Protein 7WIN (pdb70)

B-factor: mean 33.54, std 12.55, range [16.18, 85.95]

Nearest PDB structures (foldseek):
  7win-assembly1_A  TM=1.010E+00  e=6.112E-22  Homo sapiens
  7mwl-assembly1_A  TM=9.273E-01  e=6.102E-14  Homo sapiens
  8hfp-assembly2_D  TM=9.317E-01  e=2.084E-04  Homo sapiens
  4lg7-assembly1_A  TM=8.924E-01  e=1.074E-03  Homo sapiens
  1qk9-assembly1_A  TM=8.117E-01  e=2.767E-03  Homo sapiens

InterPro domains:
  IPR001487 Bromodomain [PF00439] (2069-2148)
  IPR001487 Bromodomain [PR00503] (2080-2093)
  IPR001487 Bromodomain [PR00503] (2094-2110)
  IPR001487 Bromodomain [PR00503] (2110-2128)
  IPR001487 Bromodomain [PR00503] (2128-2147)
  IPR001487 Bromodomain [PS50014] (2077-2147)
  IPR001487 Bromodomain [SM00297] (2058-2166)
  IPR001739 Methyl-CpG DNA binding [PF01429] (740-812)
  IPR001739 Methyl-CpG DNA binding [PS50982] (739-810)
  IPR001739 Methyl-CpG DNA binding [SM00391] (742-817)
  IPR001965 Zinc finger, PHD-type [SM00249] (1933-1979)
  IPR011011 Zinc finger, FYVE/PHD-type [SSF57903] (1919-1990)
  IPR013083 Zinc finger, RING/FYVE/PHD-type [G3DSA:3.30.40.10] (1887-1993)
  IPR016177 DNA-binding domain superfamily [SSF54171] (727-854)
  IPR018359 Bromodomain, conserved site [PS00633] (2082-2139)
  IPR018501 DDT domain [PF02791] (1089-1149)
  IPR018501 DDT domain [PS50827] (1087-1152)
  IPR018501 DDT domain [SM00571] (1087-1152)
  IPR019787 Zinc finger, PHD-finger [PF00628] (1934-1978)
  IPR019787 Zinc finger, PHD-finger [PS50016] (1931-1981)

Radius of gyration: 18.11 Å; Cα contacts (8 Å, |Δi|>4): 345; chains: 2; bounding box: 45×48×37 Å

Sequence (204 aa):
RELRIPLEYGWQRETRIRNFGGRLQGEVAYYAPCGKKLRQYPEVIKYLSRNGIMDISRDNFSFSAKIRVGDFYEARDGPQGMQWCLLKEEDVIPRIRAMEGERELRIPLEYGWQRETRIRNFGGRLQGEVAYYAPCGKKLRQYPEVIKYLSRNGIMDISRDNFSFSAKIRVGDFYEARDGPQGMQWCLLKEEDVIPRIRAMEGR

Organism: Homo sapiens (NCBI:txid9606)

GO terms:
  GO:0005515 protein binding (F, IPI)
  GO:0006338 chromatin remodeling (P, TAS)
  GO:0005634 nucleus (C, IDA)

Secondary structure (DSSP, 8-state):
-TTTHHHHTT-EEEEEEEEETTEEEEEEEEE-TT--EE-SHHHHHHHHHHTT--S--GGG----TT---SEEEEEE--TTSSEEEEPPHHHHHHHHHHHH-/-HHHHHHHHTT-EEEEEEEEETTEEEEEEEEE-TTS-EE-SHHHHHHHHHHTT--SS-GGG----TT---SEEEEEE--TT--EEEEPPHHHHHHHHHHHS--

Solvent-accessible surface area: 11925 Å² total; per-residue (Å²): 231,93,31,112,59,0,32,110,115,5,4,70,6,24,0,61,0,87,76,124,77,63,176,19,98,28,88,8,3,0,44,3,41,84,47,94,56,1,152,90,64,77,41,1,73,118,9,4,83,150,72,67,47,130,116,2,47,109,114,13,3,14,34,44,16,120,52,129,12,31,76,3,26,10,26,60,107,28,122,54,25,114,7,47,2,28,9,60,147,120,5,12,75,68,50,13,168,48,38,104,110,93,186,84,24,77,57,0,46,116,102,11,2,49,1,15,0,48,0,79,85,136,84,68,116,23,55,29,110,6,5,0,53,4,33,50,46,100,65,2,146,92,84,69,50,0,63,132,12,11,83,150,76,65,46,175,114,5,45,143,89,16,3,18,45,42,12,91,50,126,2,28,56,4,11,25,45,57,89,26,133,45,28,104,8,48,0,48,7,68,13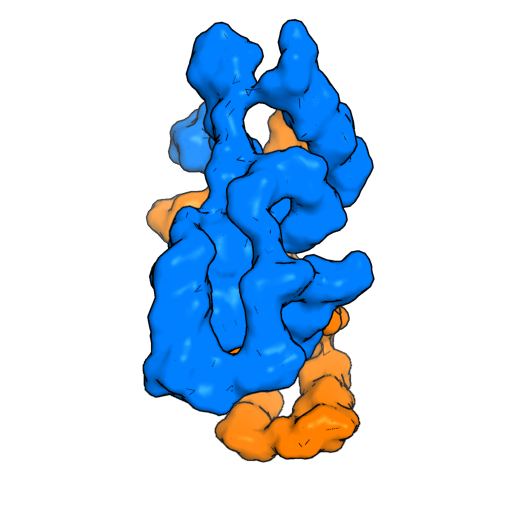4,121,26,8,77,70,32,10,178,57,4,88,72,141

Structure (mmCIF, N/CA/C/O backbone):
data_7WIN
#
_entry.id   7WIN
#
_cell.length_a   41.344
_cell.length_b   53.860
_cell.length_c   44.510
_cell.angle_alpha   90.000
_cell.angle_beta   96.780
_cell.angle_gamma   90.000
#
_symmetry.space_group_name_H-M   'P 1 21 1'
#
loop_
_entity.id
_entity.type
_entity.pdbx_description
1 polymer 'Bromodomain adjacent to zinc finger domain protein 2B'
2 water water
#
loop_
_atom_site.group_PDB
_atom_site.id
_atom_site.type_symbol
_atom_site.label_atom_id
_atom_site.label_alt_id
_atom_site.label_comp_id
_atom_site.label_asym_id
_atom_site.label_entity_id
_atom_site.label_seq_id
_atom_site.pdbx_PDB_ins_code
_atom_site.Cartn_x
_atom_site.Cartn_y
_atom_site.Cartn_z
_atom_site.occupancy
_atom_site.B_iso_or_equiv
_atom_site.auth_seq_id
_atom_site.auth_comp_id
_atom_site.auth_asym_id
_atom_site.auth_atom_id
_atom_site.pdbx_PDB_model_num
ATOM 1 N N . ARG A 1 9 ? 4.254 8.020 10.914 1.00 40.02 743 ARG A N 1
ATOM 2 C CA . ARG A 1 9 ? 2.953 7.345 11.311 1.00 43.02 743 ARG A CA 1
ATOM 3 C C . ARG A 1 9 ? 2.338 6.668 10.081 1.00 38.80 743 ARG A C 1
ATOM 4 O O . ARG A 1 9 ? 2.059 5.457 10.137 1.00 36.53 743 ARG A O 1
ATOM 12 N N . GLU A 1 10 ? 2.167 7.423 8.997 1.00 35.78 744 GLU A N 1
ATOM 13 C CA . GLU A 1 10 ? 1.663 6.909 7.695 1.00 37.04 744 GLU A CA 1
ATOM 14 C C . GLU A 1 10 ? 2.577 5.781 7.189 1.00 31.50 744 GLU A C 1
ATOM 15 O O . GLU A 1 10 ? 2.051 4.822 6.603 1.00 32.12 744 GLU A O 1
ATOM 21 N N . LEU A 1 11 ? 3.895 5.895 7.388 1.00 28.34 745 LEU A N 1
ATOM 22 C CA . LEU A 1 11 ? 4.879 4.921 6.850 1.00 26.13 745 LEU A CA 1
ATOM 23 C C . LEU A 1 11 ? 4.933 3.681 7.733 1.00 27.02 745 LEU A C 1
ATOM 24 O O . LEU A 1 11 ? 5.499 2.665 7.278 1.00 27.71 745 LEU A O 1
ATOM 29 N N . ARG A 1 12 ? 4.377 3.746 8.943 1.00 26.78 746 ARG A N 1
ATOM 30 C CA . ARG A 1 12 ? 4.339 2.576 9.867 1.00 28.75 746 ARG A CA 1
ATOM 31 C C . ARG A 1 12 ? 3.138 1.684 9.571 1.00 28.69 746 ARG A C 1
ATOM 32 O O . ARG A 1 12 ? 3.226 0.499 9.877 1.00 26.54 746 ARG A O 1
ATOM 40 N N . ILE A 1 13 ? 2.097 2.205 8.913 1.00 30.45 747 ILE A N 1
ATOM 41 C CA . ILE A 1 13 ? 0.809 1.475 8.744 1.00 31.24 747 ILE A CA 1
ATOM 42 C C . ILE A 1 13 ? 1.055 0.150 8.015 1.00 29.58 747 ILE A C 1
ATOM 43 O O . ILE A 1 13 ? 0.607 -0.905 8.489 1.00 30.52 747 ILE A O 1
ATOM 48 N N . PRO A 1 14 ? 1.774 0.118 6.867 1.00 27.07 748 PRO A N 1
ATOM 49 C CA . PRO A 1 14 ? 2.043 -1.147 6.181 1.00 26.38 748 PRO A CA 1
ATOM 50 C C . PRO A 1 14 ? 2.685 -2.187 7.102 1.00 26.32 748 PRO A C 1
ATOM 51 O O . PRO A 1 14 ? 2.343 -3.354 6.995 1.00 25.85 748 PRO A O 1
ATOM 55 N N . LEU A 1 15 ? 3.604 -1.751 7.971 1.00 26.76 749 LEU A N 1
ATOM 56 C CA . LEU A 1 15 ? 4.344 -2.661 8.882 1.00 29.85 749 LEU A CA 1
ATOM 57 C C . LEU A 1 15 ? 3.354 -3.396 9.800 1.00 33.79 749 LEU A C 1
ATOM 58 O O . LEU A 1 15 ? 3.600 -4.552 10.155 1.00 35.53 749 LEU A O 1
ATOM 63 N N . GLU A 1 16 ? 2.264 -2.745 10.169 1.00 35.63 750 GLU A N 1
ATOM 64 C CA . GLU A 1 16 ? 1.224 -3.354 11.027 1.00 40.11 750 GLU A CA 1
ATOM 65 C C . GLU A 1 16 ? 0.479 -4.438 10.244 1.00 40.54 750 GLU A C 1
ATOM 66 O O . GLU A 1 16 ? -0.024 -5.359 10.907 1.00 39.28 750 GLU A O 1
ATOM 72 N N . TYR A 1 17 ? 0.447 -4.370 8.905 1.00 37.44 751 TYR A N 1
ATOM 73 C CA . TYR A 1 17 ? -0.241 -5.371 8.051 1.00 39.73 751 TYR A CA 1
ATOM 74 C C . TYR A 1 17 ? 0.752 -6.445 7.599 1.00 36.54 751 TYR A C 1
ATOM 75 O O . TYR A 1 17 ? 0.382 -7.280 6.756 1.00 41.04 751 TYR A O 1
ATOM 84 N N . GLY A 1 18 ? 1.967 -6.446 8.149 1.00 34.04 752 GLY A N 1
ATOM 85 C CA . GLY A 1 18 ? 2.972 -7.496 7.904 1.00 34.26 752 GLY A CA 1
ATOM 86 C C . GLY A 1 18 ? 3.867 -7.202 6.709 1.00 32.72 752 GLY A C 1
ATOM 87 O O . GLY A 1 18 ? 4.478 -8.150 6.186 1.00 30.69 752 GLY A O 1
ATOM 88 N N . TRP A 1 19 ? 3.938 -5.944 6.259 1.00 29.57 753 TRP A N 1
ATOM 89 C CA . TRP A 1 19 ? 5.015 -5.496 5.343 1.00 26.84 753 TRP A CA 1
ATOM 90 C C . TRP A 1 19 ? 6.274 -5.305 6.186 1.00 26.75 753 TRP A C 1
ATOM 91 O O . TRP A 1 19 ? 6.129 -4.945 7.349 1.00 28.86 753 TRP A O 1
ATOM 102 N N . GLN A 1 20 ? 7.463 -5.494 5.618 1.00 28.58 754 GLN A N 1
ATOM 103 C CA . GLN A 1 20 ? 8.750 -5.163 6.283 1.00 27.92 754 GLN A CA 1
ATOM 104 C C . GLN A 1 20 ? 9.414 -4.050 5.469 1.00 25.09 754 GLN A C 1
ATOM 105 O O . GLN A 1 20 ? 9.274 -4.095 4.238 1.00 21.91 754 GLN A O 1
ATOM 111 N N . ARG A 1 21 ? 10.054 -3.083 6.128 1.00 22.01 755 ARG A N 1
ATOM 112 C CA . ARG A 1 21 ? 10.849 -2.028 5.429 1.00 20.65 755 ARG A CA 1
ATOM 113 C C . ARG A 1 21 ? 12.291 -2.205 5.884 1.00 20.83 755 ARG A C 1
ATOM 114 O O . ARG A 1 21 ? 12.497 -2.276 7.098 1.00 20.58 755 ARG A O 1
ATOM 122 N N . GLU A 1 22 ? 13.223 -2.309 4.940 1.00 18.84 756 GLU A N 1
ATOM 123 C CA . GLU A 1 22 ? 14.658 -2.561 5.195 1.00 21.29 756 GLU A CA 1
ATOM 124 C C . GLU A 1 22 ? 15.481 -1.537 4.416 1.00 19.95 756 GLU A C 1
ATOM 125 O O . GLU A 1 22 ? 15.164 -1.298 3.257 1.00 20.19 756 GLU A O 1
ATOM 131 N N . THR A 1 23 ? 16.449 -0.915 5.069 1.00 18.87 757 THR A N 1
ATOM 132 C CA . THR A 1 23 ? 17.424 0.013 4.462 1.00 17.91 757 THR A CA 1
ATOM 133 C C . THR A 1 23 ? 18.806 -0.624 4.590 1.00 20.58 757 THR A C 1
ATOM 134 O O . THR A 1 23 ? 19.198 -1.009 5.719 1.00 20.90 757 THR A O 1
ATOM 138 N N . ARG A 1 24 ? 19.471 -0.796 3.462 1.00 20.74 758 ARG A N 1
ATOM 139 C CA . ARG A 1 24 ? 20.836 -1.348 3.402 1.00 22.56 758 ARG A CA 1
ATOM 140 C C . ARG A 1 24 ? 21.777 -0.185 3.132 1.00 23.77 758 ARG A C 1
ATOM 141 O O . ARG A 1 24 ? 21.537 0.563 2.169 1.00 23.51 758 ARG A O 1
ATOM 149 N N . ILE A 1 25 ? 22.805 -0.040 3.959 1.00 24.22 759 ILE A N 1
ATOM 150 C CA . ILE A 1 25 ? 23.834 1.015 3.804 1.00 24.28 759 ILE A CA 1
ATOM 151 C C . ILE A 1 25 ? 25.136 0.328 3.398 1.00 25.49 759 ILE A C 1
ATOM 152 O O . ILE A 1 25 ? 25.543 -0.634 4.066 1.00 23.78 759 ILE A O 1
ATOM 157 N N . ARG A 1 26 ? 25.721 0.790 2.297 1.00 24.43 760 ARG A N 1
ATOM 158 C CA . ARG A 1 26 ? 27.014 0.337 1.753 1.00 26.35 760 ARG A CA 1
ATOM 159 C C . ARG A 1 26 ? 27.961 1.531 1.808 1.00 28.49 760 ARG A C 1
ATOM 160 O O . ARG A 1 26 ? 27.516 2.673 1.472 1.00 26.51 760 ARG A O 1
ATOM 168 N N . ASN A 1 27 ? 29.186 1.294 2.274 1.00 29.36 761 ASN A N 1
ATOM 169 C CA . ASN A 1 27 ? 30.255 2.316 2.348 1.00 32.53 761 ASN A CA 1
ATOM 170 C C . ASN A 1 27 ? 31.145 2.083 1.140 1.00 32.96 761 ASN A C 1
ATOM 171 O O . ASN A 1 27 ? 31.860 1.064 1.162 1.00 32.49 761 ASN A O 1
ATOM 176 N N . PHE A 1 28 ? 31.050 2.931 0.110 1.00 30.33 762 PHE A N 1
ATOM 177 C CA . PHE A 1 28 ? 31.960 2.885 -1.068 1.00 30.82 762 PHE A CA 1
ATOM 178 C C . PHE A 1 28 ? 33.024 3.978 -0.874 1.00 30.30 762 PHE A C 1
ATOM 179 O O . PHE A 1 28 ? 32.724 5.169 -1.115 1.00 27.30 762 PHE A O 1
ATOM 187 N N . GLY A 1 29 ? 34.223 3.589 -0.414 1.00 33.85 763 GLY A N 1
ATOM 188 C CA . GLY A 1 29 ? 35.382 4.473 -0.160 1.00 34.87 763 GLY A CA 1
ATOM 189 C C . GLY A 1 29 ? 35.018 5.692 0.671 1.00 36.88 763 GLY A C 1
ATOM 190 O O . GLY A 1 29 ? 35.397 6.814 0.266 1.00 38.12 763 GLY A O 1
ATOM 191 N N . GLY A 1 30 ? 34.247 5.507 1.749 1.00 34.45 764 GLY A N 1
ATOM 192 C CA . GLY A 1 30 ? 33.815 6.600 2.645 1.00 35.95 764 GLY A CA 1
ATOM 193 C C . GLY A 1 30 ? 32.539 7.303 2.189 1.00 34.07 764 GLY A C 1
ATOM 194 O O . GLY A 1 30 ? 32.023 8.143 2.947 1.00 36.07 764 GLY A O 1
ATOM 195 N N . ARG A 1 31 ? 32.017 6.989 1.008 1.00 34.42 765 ARG A N 1
ATOM 196 C CA . ARG A 1 31 ? 30.730 7.540 0.511 1.00 34.03 765 ARG A CA 1
ATOM 197 C C . ARG A 1 31 ? 29.631 6.504 0.786 1.00 34.95 765 ARG A C 1
ATOM 198 O O . ARG A 1 31 ? 29.642 5.428 0.149 1.00 32.51 765 ARG A O 1
ATOM 206 N N . LEU A 1 32 ? 28.754 6.788 1.745 1.00 34.42 766 LEU A N 1
ATOM 207 C CA . LEU A 1 32 ? 27.632 5.884 2.133 1.00 34.61 766 LEU A CA 1
ATOM 208 C C . LEU A 1 32 ? 26.539 5.951 1.065 1.00 34.82 766 LEU A C 1
ATOM 209 O O . LEU A 1 32 ? 26.271 7.050 0.574 1.00 39.29 766 LEU A O 1
ATOM 214 N N . GLN A 1 33 ? 25.999 4.801 0.668 1.00 31.22 767 GLN A N 1
ATOM 215 C CA . GLN A 1 33 ? 24.857 4.663 -0.267 1.00 32.30 767 GLN A CA 1
ATOM 216 C C . GLN A 1 33 ? 23.783 3.832 0.448 1.00 30.55 767 GLN A C 1
ATOM 217 O O . GLN A 1 33 ? 24.097 2.693 0.913 1.00 25.79 767 GLN A O 1
ATOM 223 N N . GLY A 1 34 ? 22.584 4.389 0.573 1.00 28.51 768 GLY A N 1
ATOM 224 C CA . GLY A 1 34 ? 21.443 3.726 1.236 1.00 28.46 768 GLY A CA 1
ATOM 225 C C . GLY A 1 34 ? 20.484 3.224 0.190 1.00 30.10 768 GLY A C 1
ATOM 226 O O . GLY A 1 34 ? 20.269 3.941 -0.821 1.00 28.57 768 GLY A O 1
ATOM 227 N N . GLU A 1 35 ? 19.929 2.042 0.396 1.00 26.91 769 GLU A N 1
ATOM 228 C CA . GLU A 1 35 ? 18.950 1.457 -0.538 1.00 29.06 769 GLU A CA 1
ATOM 229 C C . GLU A 1 35 ? 17.820 0.830 0.275 1.00 25.94 769 GLU A C 1
ATOM 230 O O . GLU A 1 35 ? 18.127 0.025 1.171 1.00 23.30 769 GLU A O 1
ATOM 236 N N . VAL A 1 36 ? 16.571 1.129 -0.086 1.00 23.08 770 VAL A N 1
ATOM 237 C CA . VAL A 1 36 ? 15.367 0.657 0.662 1.00 22.29 770 VAL A CA 1
ATOM 238 C C . VAL A 1 36 ? 14.700 -0.443 -0.145 1.00 22.85 770 VAL A C 1
ATOM 239 O O . VAL A 1 36 ? 14.536 -0.260 -1.378 1.00 20.62 770 VAL A O 1
ATOM 243 N N . ALA A 1 37 ? 14.294 -1.511 0.534 1.00 22.39 771 ALA A N 1
ATOM 244 C CA . ALA A 1 37 ? 13.374 -2.528 -0.008 1.00 22.91 771 ALA A CA 1
ATOM 245 C C . ALA A 1 37 ? 12.223 -2.750 0.978 1.00 23.44 771 ALA A C 1
ATOM 246 O O . ALA A 1 37 ? 12.375 -2.534 2.230 1.00 24.73 771 ALA A O 1
ATOM 248 N N . TYR A 1 38 ? 11.064 -3.030 0.406 1.00 20.49 772 TYR A N 1
ATOM 249 C CA . TYR A 1 38 ? 9.873 -3.505 1.131 1.00 22.27 772 TYR A CA 1
ATOM 250 C C . TYR A 1 38 ? 9.740 -4.995 0.846 1.00 22.33 772 TYR A C 1
ATOM 251 O O . TYR A 1 38 ? 10.187 -5.441 -0.210 1.00 24.39 772 TYR A O 1
ATOM 260 N N . TYR A 1 39 ? 9.295 -5.750 1.835 1.00 26.38 773 TYR A N 1
ATOM 261 C CA . TYR A 1 39 ? 8.858 -7.157 1.666 1.00 25.89 773 TYR A CA 1
ATOM 262 C C . TYR A 1 39 ? 7.362 -7.159 1.930 1.00 26.86 773 TYR A C 1
ATOM 263 O O . TYR A 1 39 ? 6.957 -6.663 2.995 1.00 26.97 773 TYR A O 1
ATOM 272 N N . ALA A 1 40 ? 6.568 -7.522 0.923 1.00 27.38 774 ALA A N 1
ATOM 273 C CA . ALA A 1 40 ? 5.099 -7.535 1.041 1.00 26.95 774 ALA A CA 1
ATOM 274 C C . ALA A 1 40 ? 4.725 -8.658 2.011 1.00 30.02 774 ALA A C 1
ATOM 275 O O . ALA A 1 40 ? 5.572 -9.456 2.383 1.00 26.33 774 ALA A O 1
ATOM 277 N N . PRO A 1 41 ? 3.498 -8.688 2.570 1.00 33.49 775 PRO A N 1
ATOM 278 C CA . PRO A 1 41 ? 3.132 -9.745 3.517 1.00 34.85 775 PRO A CA 1
ATOM 279 C C . PRO A 1 41 ? 3.397 -11.167 2.976 1.00 36.68 775 PRO A C 1
ATOM 280 O O . PRO A 1 41 ? 3.738 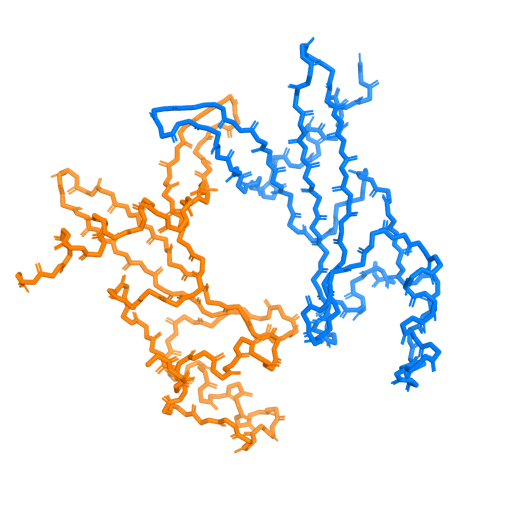-12.001 3.757 1.00 39.94 775 PRO A O 1
ATOM 284 N N . CYS A 1 42 ? 3.325 -11.383 1.654 1.00 38.64 776 CYS A N 1
ATOM 285 C CA . CYS A 1 42 ? 3.686 -12.662 0.961 1.00 39.46 776 CYS A CA 1
ATOM 286 C C . CYS A 1 42 ? 5.204 -12.865 0.827 1.00 40.06 776 CYS A C 1
ATOM 287 O O . CYS A 1 42 ? 5.593 -13.893 0.229 1.00 39.02 776 CYS A O 1
ATOM 290 N N . GLY A 1 43 ? 6.041 -11.939 1.323 1.00 36.12 777 GLY A N 1
ATOM 291 C CA . GLY A 1 43 ? 7.514 -12.039 1.246 1.00 35.34 777 GLY A CA 1
ATOM 292 C C . GLY A 1 43 ? 8.097 -11.426 -0.023 1.00 31.75 777 GLY A C 1
ATOM 293 O O . GLY A 1 43 ? 9.342 -11.237 -0.086 1.00 34.74 777 GLY A O 1
ATOM 294 N N . LYS A 1 44 ? 7.275 -11.135 -1.029 1.00 30.59 778 LYS A N 1
ATOM 295 C CA . LYS A 1 44 ? 7.788 -10.580 -2.305 1.00 32.05 778 LYS A CA 1
ATOM 296 C C . LYS A 1 44 ? 8.583 -9.308 -1.976 1.00 29.30 778 LYS A C 1
ATOM 297 O O . LYS A 1 44 ? 8.068 -8.465 -1.206 1.00 29.10 778 LYS A O 1
ATOM 303 N N . LYS A 1 45 ? 9.787 -9.186 -2.530 1.00 30.49 779 LYS A N 1
ATOM 304 C CA . LYS A 1 45 ? 10.667 -8.008 -2.366 1.00 31.27 779 LYS A CA 1
ATOM 305 C C . LYS A 1 45 ? 10.305 -6.984 -3.436 1.00 28.68 779 LYS A C 1
ATOM 306 O O . LYS A 1 45 ? 10.279 -7.352 -4.637 1.00 25.28 779 LYS A O 1
ATOM 312 N N . LEU A 1 46 ? 10.054 -5.759 -3.011 1.00 25.45 780 LEU A N 1
ATOM 313 C CA . LEU A 1 46 ? 9.678 -4.640 -3.907 1.00 25.87 780 LEU A CA 1
ATOM 314 C C . LEU A 1 46 ? 10.690 -3.510 -3.707 1.00 26.71 780 LEU A C 1
ATOM 315 O O . LEU A 1 46 ? 11.061 -3.209 -2.555 1.00 24.77 780 LEU A O 1
ATOM 320 N N . ARG A 1 47 ? 11.153 -2.917 -4.805 1.00 25.22 781 ARG A N 1
ATOM 321 C CA . ARG A 1 47 ? 12.314 -1.994 -4.773 1.00 26.75 781 ARG A CA 1
ATOM 322 C C . ARG A 1 47 ? 11.967 -0.649 -5.407 1.00 25.63 781 ARG A C 1
ATOM 323 O O . ARG A 1 47 ? 12.794 0.234 -5.321 1.00 22.56 781 ARG A O 1
ATOM 331 N N . GLN A 1 48 ? 10.773 -0.481 -5.973 1.00 25.40 782 GLN A N 1
ATOM 332 C CA . GLN A 1 48 ? 10.414 0.779 -6.657 1.00 25.07 782 GLN A CA 1
ATOM 333 C C . GLN A 1 48 ? 8.917 1.031 -6.487 1.00 24.01 782 GLN A C 1
ATOM 334 O O . GLN A 1 48 ? 8.173 0.053 -6.321 1.00 22.54 782 GLN A O 1
ATOM 340 N N . TYR A 1 49 ? 8.513 2.308 -6.486 1.00 24.25 783 TYR A N 1
ATOM 341 C CA . TYR A 1 49 ? 7.093 2.735 -6.325 1.00 26.58 783 TYR A CA 1
ATOM 342 C C . TYR A 1 49 ? 6.210 2.033 -7.364 1.00 25.62 783 TYR A C 1
ATOM 343 O O . TYR A 1 49 ? 5.152 1.524 -7.011 1.00 25.18 783 TYR A O 1
ATOM 352 N N . PRO A 1 50 ? 6.560 1.966 -8.673 1.00 26.95 784 PRO A N 1
ATOM 353 C CA . PRO A 1 50 ? 5.661 1.337 -9.646 1.00 27.26 784 PRO A CA 1
ATOM 354 C C . PRO A 1 50 ? 5.372 -0.140 -9.321 1.00 28.53 784 PRO A C 1
ATOM 355 O O . PRO A 1 50 ? 4.246 -0.558 -9.488 1.00 25.21 784 PRO A O 1
ATOM 359 N N . GLU A 1 51 ? 6.384 -0.899 -8.891 1.00 26.76 785 GLU A N 1
ATOM 360 C CA . GLU A 1 51 ? 6.220 -2.296 -8.393 1.00 30.22 785 GLU A CA 1
ATOM 361 C C . GLU A 1 51 ? 5.284 -2.304 -7.187 1.00 27.19 785 GLU A C 1
ATOM 362 O O . GLU A 1 51 ? 4.466 -3.229 -7.066 1.00 27.45 785 GLU A O 1
ATOM 368 N N . VAL A 1 52 ? 5.444 -1.367 -6.251 1.00 25.71 786 VAL A N 1
ATOM 369 C CA . VAL A 1 52 ? 4.543 -1.314 -5.059 1.00 26.26 786 VAL A CA 1
ATOM 370 C C . VAL A 1 52 ? 3.086 -1.076 -5.518 1.00 27.70 786 VAL A C 1
ATOM 371 O O . VAL A 1 52 ? 2.184 -1.767 -5.034 1.00 26.17 786 VAL A O 1
ATOM 375 N N . ILE A 1 53 ? 2.864 -0.069 -6.361 1.00 28.54 787 ILE A N 1
ATOM 376 C CA . ILE A 1 53 ? 1.525 0.280 -6.929 1.00 28.97 787 ILE A CA 1
ATOM 377 C C . ILE A 1 53 ? 0.969 -0.920 -7.713 1.00 29.31 787 ILE A C 1
ATOM 378 O O . ILE A 1 53 ? -0.192 -1.274 -7.468 1.00 30.85 787 ILE A O 1
ATOM 383 N N . LYS A 1 54 ? 1.733 -1.532 -8.624 1.00 35.41 788 LYS A N 1
ATOM 384 C CA . LYS A 1 54 ? 1.276 -2.765 -9.341 1.00 34.65 788 LYS A CA 1
ATOM 385 C C . LYS A 1 54 ? 0.889 -3.834 -8.310 1.00 35.66 788 LYS A C 1
ATOM 386 O O . LYS A 1 54 ? -0.113 -4.535 -8.543 1.00 33.38 788 LYS A O 1
ATOM 392 N N . TYR A 1 55 ? 1.652 -3.990 -7.221 1.00 32.99 789 TYR A N 1
ATOM 393 C CA . TYR A 1 55 ? 1.385 -5.060 -6.224 1.00 32.45 789 TYR A CA 1
ATOM 394 C C . TYR A 1 55 ? 0.044 -4.768 -5.538 1.00 33.98 789 TYR A C 1
ATOM 395 O O . TYR A 1 55 ? -0.751 -5.715 -5.421 1.00 33.39 789 TYR A O 1
ATOM 404 N N . LEU A 1 56 ? -0.213 -3.503 -5.167 1.00 34.89 790 LEU A N 1
ATOM 405 C CA . LEU A 1 56 ? -1.461 -3.027 -4.504 1.00 33.32 790 LEU A CA 1
ATOM 406 C C . LEU A 1 56 ? -2.680 -3.301 -5.408 1.00 36.18 790 LEU A C 1
ATOM 407 O O . LEU A 1 56 ? -3.726 -3.780 -4.886 1.00 35.09 790 LEU A O 1
ATOM 412 N N . SER A 1 57 ? -2.565 -2.951 -6.695 1.00 38.94 791 SER A N 1
ATOM 413 C CA . SER A 1 57 ? -3.573 -3.171 -7.775 1.00 42.90 791 SER A CA 1
ATOM 414 C C . SER A 1 57 ? -3.850 -4.672 -7.932 1.00 44.43 791 SER A C 1
ATOM 415 O O . SER A 1 57 ? -5.018 -5.063 -7.796 1.00 52.44 791 SER A O 1
ATOM 418 N N . ARG A 1 58 ? -2.793 -5.470 -8.139 1.00 45.13 792 ARG A N 1
ATOM 419 C CA . ARG A 1 58 ? -2.819 -6.907 -8.550 1.00 49.45 792 ARG A CA 1
ATOM 420 C C . ARG A 1 58 ? -3.319 -7.801 -7.405 1.00 48.10 792 ARG A C 1
ATOM 421 O O . ARG A 1 58 ? -3.736 -8.939 -7.685 1.00 52.30 792 ARG A O 1
ATOM 429 N N . ASN A 1 59 ? -3.258 -7.323 -6.165 1.00 45.63 793 ASN A N 1
ATOM 430 C CA . ASN A 1 59 ? -3.545 -8.118 -4.947 1.00 48.58 793 ASN A CA 1
ATOM 431 C C . ASN A 1 59 ? -4.703 -7.473 -4.190 1.00 47.38 793 ASN A C 1
ATOM 432 O O . ASN A 1 59 ? -4.953 -7.874 -3.036 1.00 52.15 793 ASN A O 1
ATOM 437 N N . GLY A 1 60 ? -5.383 -6.523 -4.830 1.00 46.29 794 GLY A N 1
ATOM 438 C CA . GLY A 1 60 ? -6.511 -5.773 -4.252 1.00 47.18 794 GLY A CA 1
ATOM 439 C C . GLY A 1 60 ? -6.303 -5.467 -2.779 1.00 46.35 794 GLY A C 1
ATOM 440 O O . GLY A 1 60 ? -7.221 -5.701 -2.005 1.00 50.08 794 GLY A O 1
ATOM 441 N N . ILE A 1 61 ? -5.122 -4.982 -2.393 1.00 45.92 795 ILE A N 1
ATOM 442 C CA . ILE A 1 61 ? -4.901 -4.330 -1.070 1.00 47.08 795 ILE A CA 1
ATOM 443 C C . ILE A 1 61 ? -5.260 -2.872 -1.281 1.00 49.61 795 ILE A C 1
ATOM 444 O O . ILE A 1 61 ? -4.598 -2.265 -2.141 1.00 53.39 795 ILE A O 1
ATOM 449 N N . MET A 1 62 ? -6.209 -2.277 -0.564 1.00 51.61 796 MET A N 1
ATOM 450 C CA . MET A 1 62 ? -6.420 -0.830 -0.859 1.00 58.42 796 MET A CA 1
ATOM 451 C C . MET A 1 62 ? -6.538 0.056 0.388 1.00 53.85 796 MET A C 1
ATOM 452 O O . MET A 1 62 ? -6.558 1.289 0.167 1.00 49.16 796 MET A O 1
ATOM 457 N N . ASP A 1 63 ? -6.485 -0.494 1.611 1.00 44.59 797 ASP A N 1
ATOM 458 C CA . ASP A 1 63 ? -6.291 0.303 2.862 1.00 48.38 797 ASP A CA 1
ATOM 459 C C . ASP A 1 63 ? -5.156 1.335 2.667 1.00 46.33 797 ASP A C 1
ATOM 460 O O . ASP A 1 63 ? -5.346 2.518 3.021 1.00 41.19 797 ASP A O 1
ATOM 465 N N . ILE A 1 64 ? -4.020 0.903 2.103 1.00 39.30 798 ILE A N 1
ATOM 466 C CA . ILE A 1 64 ? -2.773 1.717 1.978 1.00 38.58 798 ILE A CA 1
ATOM 467 C C . ILE A 1 64 ? -2.587 2.156 0.520 1.00 36.44 798 ILE A C 1
ATOM 468 O O . ILE A 1 64 ? -3.107 1.491 -0.416 1.00 33.99 798 ILE A O 1
ATOM 473 N N . SER A 1 65 ? -1.808 3.213 0.325 1.00 34.90 799 SER A N 1
ATOM 474 C CA . SER A 1 65 ? -1.506 3.761 -1.022 1.00 35.86 799 SER A CA 1
ATOM 475 C C . SER A 1 65 ? -0.064 4.268 -1.053 1.00 33.86 799 SER A C 1
ATOM 476 O O . SER A 1 65 ? 0.696 3.949 -0.118 1.00 29.67 799 SER A O 1
ATOM 479 N N . ARG A 1 66 ? 0.266 5.033 -2.089 1.00 30.22 800 ARG A N 1
ATOM 480 C CA . ARG A 1 66 ? 1.600 5.630 -2.326 1.00 29.69 800 ARG A CA 1
ATOM 481 C C . ARG A 1 66 ? 2.078 6.354 -1.065 1.00 27.22 800 ARG A C 1
ATOM 482 O O . ARG A 1 66 ? 3.286 6.261 -0.755 1.00 26.44 800 ARG A O 1
ATOM 490 N N . ASP A 1 67 ? 1.179 7.091 -0.403 1.00 27.05 801 ASP A N 1
ATOM 491 C CA . ASP A 1 67 ? 1.529 7.941 0.763 1.00 29.34 801 ASP A CA 1
ATOM 492 C C . ASP A 1 67 ? 2.001 7.072 1.940 1.00 26.45 801 ASP A C 1
ATOM 493 O O . ASP A 1 67 ? 2.606 7.641 2.867 1.00 28.05 801 ASP A O 1
ATOM 498 N N . ASN A 1 68 ? 1.750 5.763 1.950 1.00 25.23 802 ASN A N 1
ATOM 499 C CA . ASN A 1 68 ? 2.176 4.905 3.096 1.00 26.25 802 ASN A CA 1
ATOM 500 C C . ASN A 1 68 ? 3.557 4.306 2.830 1.00 26.45 802 ASN A C 1
ATOM 501 O O . ASN A 1 68 ? 3.976 3.454 3.611 1.00 26.94 802 ASN A O 1
ATOM 506 N N . PHE A 1 69 ? 4.212 4.711 1.744 1.00 26.78 803 PHE A N 1
ATOM 507 C CA . PHE A 1 69 ? 5.482 4.102 1.287 1.00 23.98 803 PHE A CA 1
ATOM 508 C C . PHE A 1 69 ? 6.497 5.184 0.995 1.00 24.00 803 PHE A C 1
ATOM 509 O O . PHE A 1 69 ? 6.129 6.224 0.431 1.00 24.06 803 PHE A O 1
ATOM 517 N N . SER A 1 70 ? 7.748 4.886 1.316 1.00 22.72 804 SER A N 1
ATOM 518 C CA . SER A 1 70 ? 8.910 5.716 0.942 1.00 22.85 804 SER A CA 1
ATOM 519 C C . SER A 1 70 ? 10.072 4.792 0.608 1.00 22.70 804 SER A C 1
ATOM 520 O O . SER A 1 70 ? 10.365 3.883 1.412 1.00 21.86 804 SER A O 1
ATOM 523 N N . PHE A 1 71 ? 10.760 5.084 -0.489 1.00 21.20 805 PHE A N 1
ATOM 524 C CA . PHE A 1 71 ? 12.033 4.432 -0.853 1.00 20.76 805 PHE A CA 1
ATOM 525 C C . PHE A 1 71 ? 13.206 5.334 -0.493 1.00 22.73 805 PHE A C 1
ATOM 526 O O . PHE A 1 71 ? 14.323 4.962 -0.840 1.00 23.62 805 PHE A O 1
ATOM 534 N N . SER A 1 72 ? 12.984 6.387 0.292 1.00 21.05 806 SER A N 1
ATOM 535 C CA . SER A 1 72 ? 14.094 7.255 0.733 1.00 23.55 806 SER A CA 1
ATOM 536 C C . SER A 1 72 ? 14.868 6.571 1.874 1.00 24.81 806 SER A C 1
ATOM 537 O O . SER A 1 72 ? 14.227 6.191 2.868 1.00 26.37 806 SER A O 1
ATOM 540 N N . ALA A 1 73 ? 16.195 6.475 1.745 1.00 23.74 807 ALA A N 1
ATOM 541 C CA . ALA A 1 73 ? 17.105 5.820 2.719 1.00 25.95 807 ALA A CA 1
ATOM 542 C C . ALA A 1 73 ? 17.358 6.720 3.944 1.00 26.40 807 ALA A C 1
ATOM 543 O O . ALA A 1 73 ? 18.115 6.311 4.832 1.00 29.32 807 ALA A O 1
ATOM 545 N N . LYS A 1 74 ? 16.707 7.878 4.021 1.00 28.72 808 LYS A N 1
ATOM 546 C CA . LYS A 1 74 ? 16.891 8.880 5.105 1.00 31.75 808 LYS A CA 1
ATOM 547 C C . LYS A 1 74 ? 15.720 8.826 6.100 1.00 31.16 808 LYS A C 1
ATOM 548 O O . LYS A 1 74 ? 15.677 9.680 6.982 1.00 27.74 808 LYS A O 1
ATOM 554 N N . ILE A 1 75 ? 14.806 7.853 5.999 1.00 32.47 809 ILE A N 1
ATOM 555 C CA . ILE A 1 75 ? 13.605 7.745 6.884 1.00 30.74 809 ILE A CA 1
ATOM 556 C C . ILE A 1 75 ? 13.878 6.725 8.008 1.00 28.38 809 ILE A C 1
ATOM 557 O O . ILE A 1 75 ? 14.190 5.585 7.686 1.00 32.55 809 ILE A O 1
ATOM 562 N N . ARG A 1 76 ? 13.682 7.084 9.277 1.00 27.42 810 ARG A N 1
ATOM 563 C CA . ARG A 1 76 ? 13.888 6.179 10.436 1.00 32.04 810 ARG A CA 1
ATOM 564 C C . ARG A 1 76 ? 12.639 5.307 10.624 1.00 30.75 810 ARG A C 1
ATOM 565 O O . ARG A 1 76 ? 11.908 5.465 11.636 1.00 29.87 810 ARG A O 1
ATOM 573 N N . VAL A 1 77 ? 12.355 4.441 9.653 1.00 26.49 811 VAL A N 1
ATOM 574 C CA . VAL A 1 77 ? 11.255 3.451 9.768 1.00 23.64 811 VAL A CA 1
ATOM 575 C C . VAL A 1 77 ? 11.789 2.138 9.242 1.00 21.73 811 VAL A C 1
ATOM 576 O O . VAL A 1 77 ? 12.353 2.151 8.131 1.00 23.70 811 VAL A O 1
ATOM 580 N N . GLY A 1 78 ? 11.550 1.051 9.979 1.00 20.99 812 GLY A N 1
ATOM 581 C CA . GLY A 1 78 ? 12.048 -0.278 9.628 1.00 20.95 812 GLY A CA 1
ATOM 582 C C . GLY A 1 78 ? 13.477 -0.472 10.057 1.00 21.02 812 GLY A C 1
ATOM 583 O O . GLY A 1 78 ? 14.013 0.373 10.765 1.00 24.49 812 GLY A O 1
ATOM 584 N N . ASP A 1 79 ? 14.038 -1.617 9.722 1.00 19.88 813 ASP A N 1
ATOM 585 C CA . ASP A 1 79 ? 15.388 -2.013 10.172 1.00 21.90 813 ASP A CA 1
ATOM 586 C C . ASP A 1 79 ? 16.402 -1.430 9.180 1.00 19.93 813 ASP A C 1
ATOM 587 O O . ASP A 1 79 ? 16.099 -1.366 7.974 1.00 20.55 813 ASP A O 1
ATOM 592 N N . PHE A 1 80 ? 17.548 -1.004 9.701 1.00 19.88 814 PHE A N 1
ATOM 593 C CA . PHE A 1 80 ? 18.744 -0.567 8.955 1.00 17.99 814 PHE A CA 1
ATOM 594 C C . PHE A 1 80 ? 19.831 -1.616 9.146 1.00 18.50 814 PHE A C 1
ATOM 595 O O . PHE A 1 80 ? 20.049 -2.093 10.278 1.00 18.01 814 PHE A O 1
ATOM 603 N N . TYR A 1 81 ? 20.510 -1.934 8.059 1.00 18.65 815 TYR A N 1
ATOM 604 C CA . TYR A 1 81 ? 21.677 -2.842 8.006 1.00 19.62 815 TYR A CA 1
ATOM 605 C C . TYR A 1 81 ? 22.811 -2.104 7.311 1.00 20.52 815 TYR A C 1
ATOM 606 O O . TYR A 1 81 ? 22.556 -1.472 6.255 1.00 20.13 815 TYR A O 1
ATOM 615 N N . GLU A 1 82 ? 24.014 -2.216 7.847 1.00 19.74 816 GLU A N 1
ATOM 616 C CA . GLU A 1 82 ? 25.220 -1.680 7.164 1.00 20.36 816 GLU A CA 1
ATOM 617 C C . GLU A 1 82 ? 26.162 -2.838 6.807 1.00 22.05 816 GLU A C 1
ATOM 618 O O . GLU A 1 82 ? 26.375 -3.717 7.665 1.00 19.56 816 GLU A O 1
ATOM 624 N N . ALA A 1 83 ? 26.701 -2.860 5.583 1.00 21.86 817 ALA A N 1
ATOM 625 C CA . ALA A 1 83 ? 27.641 -3.909 5.143 1.00 22.36 817 ALA A CA 1
ATOM 626 C C . ALA A 1 83 ? 28.995 -3.644 5.819 1.00 25.71 817 ALA A C 1
ATOM 627 O O . ALA A 1 83 ? 29.505 -2.495 5.762 1.00 23.74 817 ALA A O 1
ATOM 629 N N . ARG A 1 84 ? 29.517 -4.641 6.525 1.00 28.18 818 ARG A N 1
ATOM 630 C CA . ARG A 1 84 ? 30.727 -4.485 7.363 1.00 33.39 818 ARG A CA 1
ATOM 631 C C . ARG A 1 84 ? 31.657 -5.663 7.049 1.00 35.85 818 ARG A C 1
ATOM 632 O O . ARG A 1 84 ? 31.182 -6.829 7.063 1.00 34.30 818 ARG A O 1
ATOM 640 N N . ASP A 1 85 ? 32.902 -5.363 6.687 1.00 36.11 819 ASP A N 1
ATOM 641 C CA . ASP A 1 85 ? 33.917 -6.402 6.375 1.00 41.96 819 ASP A CA 1
ATOM 642 C C . ASP A 1 85 ? 34.382 -6.966 7.722 1.00 45.27 819 ASP A C 1
ATOM 643 O O . ASP A 1 85 ? 34.349 -6.229 8.720 1.00 43.20 819 ASP A O 1
ATOM 648 N N . GLY A 1 86 ? 34.696 -8.258 7.780 1.00 47.55 820 GLY A N 1
ATOM 649 C CA . GLY A 1 86 ? 35.158 -8.881 9.034 1.00 47.12 820 GLY A CA 1
ATOM 650 C C . GLY A 1 86 ? 35.748 -10.263 8.798 1.00 45.17 820 GLY A C 1
ATOM 651 O O . GLY A 1 86 ? 35.804 -10.731 7.657 1.00 44.86 820 GLY A O 1
ATOM 652 N N . PRO A 1 87 ? 36.203 -10.927 9.885 1.00 49.66 821 PRO A N 1
ATOM 653 C CA . PRO A 1 87 ? 36.636 -12.325 9.855 1.00 49.58 821 PRO A CA 1
ATOM 654 C C . PRO A 1 87 ? 35.908 -13.260 8.875 1.00 51.86 821 PRO A C 1
ATOM 655 O O . PRO A 1 87 ? 36.607 -13.995 8.171 1.00 47.87 821 PRO A O 1
ATOM 659 N N . GLN A 1 88 ? 34.568 -13.195 8.837 1.00 48.88 822 GLN A N 1
ATOM 660 C CA . GLN A 1 88 ? 33.669 -14.067 8.017 1.00 54.83 822 GLN A CA 1
ATOM 661 C C . GLN A 1 88 ? 33.462 -13.484 6.610 1.00 49.85 822 GLN A C 1
ATOM 662 O O . GLN A 1 88 ? 32.656 -14.075 5.829 1.00 44.14 822 GLN A O 1
ATOM 668 N N . GLY A 1 89 ? 34.150 -12.378 6.296 1.00 50.27 823 GLY A N 1
ATOM 669 C CA . GLY A 1 89 ? 33.905 -11.547 5.101 1.00 49.76 823 GLY A CA 1
ATOM 670 C C . GLY A 1 89 ? 32.754 -10.575 5.322 1.00 50.30 823 GLY A C 1
ATOM 671 O O . GLY A 1 89 ? 32.503 -10.199 6.493 1.00 43.51 823 GLY A O 1
ATOM 672 N N . MET A 1 90 ? 32.092 -10.173 4.232 1.00 47.52 824 MET A N 1
ATOM 673 C CA . MET A 1 90 ? 30.964 -9.202 4.227 1.00 45.27 824 MET A CA 1
ATOM 674 C C . MET A 1 90 ? 29.832 -9.714 5.119 1.00 39.00 824 MET A C 1
ATOM 675 O O . MET A 1 90 ? 29.333 -10.851 4.895 1.00 35.92 824 MET A O 1
ATOM 680 N N . GLN A 1 91 ? 29.409 -8.896 6.076 1.00 32.04 825 GLN A N 1
ATOM 681 C CA . GLN A 1 91 ? 28.186 -9.180 6.859 1.00 31.11 825 GLN A CA 1
ATOM 682 C C . GLN A 1 91 ? 27.318 -7.932 6.896 1.00 27.73 825 GLN A C 1
ATOM 683 O O . GLN A 1 91 ? 27.858 -6.802 6.900 1.00 30.75 825 GLN A O 1
ATOM 689 N N . TRP A 1 92 ? 26.022 -8.159 6.940 1.00 24.66 826 TRP A N 1
ATOM 690 C CA . TRP A 1 92 ? 25.033 -7.103 7.221 1.00 24.31 826 TRP A CA 1
ATOM 691 C C . TRP A 1 92 ? 24.952 -6.987 8.743 1.00 22.51 826 TRP A C 1
ATOM 692 O O . TRP A 1 92 ? 24.636 -7.982 9.402 1.00 23.87 826 TRP A O 1
ATOM 703 N N . CYS A 1 93 ? 25.308 -5.837 9.277 1.00 18.92 827 CYS A N 1
ATOM 704 C CA . CYS A 1 93 ? 25.132 -5.525 10.709 1.00 19.01 827 CYS A CA 1
ATOM 705 C C . CYS A 1 93 ? 23.840 -4.725 10.884 1.00 17.08 827 CYS A C 1
ATOM 706 O O . CYS A 1 93 ? 23.679 -3.685 10.222 1.00 17.40 827 CYS A O 1
ATOM 709 N N . LEU A 1 94 ? 22.985 -5.185 11.798 1.00 17.29 828 LEU A N 1
ATOM 710 C CA . LEU A 1 94 ? 21.747 -4.488 12.206 1.00 17.70 828 LEU A CA 1
ATOM 711 C C . LEU A 1 94 ? 22.157 -3.237 12.982 1.00 18.43 828 LEU A C 1
ATOM 712 O O . LEU A 1 94 ? 22.876 -3.366 13.997 1.00 18.63 828 LEU A O 1
ATOM 717 N N . LEU A 1 95 ? 21.746 -2.062 12.516 1.00 18.00 829 LEU A N 1
ATOM 718 C CA . LEU A 1 95 ? 21.951 -0.800 13.266 1.00 19.88 829 LEU A CA 1
ATOM 719 C C . LEU A 1 95 ? 21.053 -0.836 14.493 1.00 20.03 829 LEU A C 1
ATOM 720 O O . LEU A 1 95 ? 19.856 -1.172 14.353 1.00 19.34 829 LEU A O 1
ATOM 725 N N . LYS A 1 96 ? 21.615 -0.541 15.653 1.00 19.55 830 LYS A N 1
ATOM 726 C CA . LYS A 1 96 ? 20.795 -0.274 16.853 1.00 19.88 830 LYS A CA 1
ATOM 727 C C . LYS A 1 96 ? 19.936 0.956 16.548 1.00 20.27 830 LYS A C 1
ATOM 728 O O . LYS A 1 96 ? 20.308 1.796 15.685 1.00 19.08 830 LYS A O 1
ATOM 734 N N . GLU A 1 97 ? 18.843 1.126 17.271 1.00 23.14 831 GLU A N 1
ATOM 735 C CA . GLU A 1 97 ? 17.975 2.313 17.104 1.00 24.76 831 GLU A CA 1
ATOM 736 C C . GLU A 1 97 ? 18.832 3.585 17.175 1.00 22.42 831 GLU A C 1
ATOM 737 O O . GLU A 1 97 ? 18.709 4.410 16.244 1.00 22.09 831 GLU A O 1
ATOM 743 N N . GLU A 1 98 ? 19.744 3.686 18.156 1.00 23.34 832 GLU A N 1
ATOM 744 C CA . GLU A 1 98 ? 20.603 4.893 18.382 1.00 23.34 832 GLU A CA 1
ATOM 745 C C . GLU A 1 98 ? 21.638 5.070 17.249 1.00 22.65 832 GLU A C 1
ATOM 746 O O . GLU A 1 98 ? 22.208 6.140 17.149 1.00 22.95 832 GLU A O 1
ATOM 752 N N . ASP A 1 99 ? 21.860 4.063 16.404 1.00 20.25 833 ASP A N 1
ATOM 753 C CA . ASP A 1 99 ? 22.894 4.052 15.345 1.00 20.54 833 ASP A CA 1
ATOM 754 C C . ASP A 1 99 ? 22.380 4.772 14.092 1.00 22.25 833 ASP A C 1
ATOM 755 O O . ASP A 1 99 ? 23.215 5.269 13.298 1.00 22.77 833 ASP A O 1
ATOM 760 N N . VAL A 1 100 ? 21.068 4.846 13.907 1.00 22.43 834 VAL A N 1
ATOM 761 C CA . VAL A 1 100 ? 20.483 5.174 12.586 1.00 24.55 834 VAL A CA 1
ATOM 762 C C . VAL A 1 100 ? 20.715 6.661 12.281 1.00 27.30 834 VAL A C 1
ATOM 763 O O . VAL A 1 100 ? 21.280 6.964 11.226 1.00 27.01 834 VAL A O 1
ATOM 767 N N . ILE A 1 101 ? 20.295 7.575 13.145 1.00 32.63 835 ILE A N 1
ATOM 768 C CA . ILE A 1 101 ? 20.405 9.035 12.828 1.00 37.28 835 ILE A CA 1
ATOM 769 C C . ILE A 1 101 ? 21.859 9.372 12.505 1.00 34.19 835 ILE A C 1
ATOM 770 O O . ILE A 1 101 ? 22.130 9.959 11.457 1.00 34.41 835 ILE A O 1
ATOM 775 N N . PRO A 1 102 ? 22.855 8.993 13.338 1.00 32.60 836 PRO A N 1
ATOM 776 C CA . PRO A 1 102 ? 24.251 9.231 12.992 1.00 31.63 836 PRO A CA 1
ATOM 777 C C . PRO A 1 102 ? 24.652 8.734 11.588 1.00 34.23 836 PRO A C 1
ATOM 778 O O . PRO A 1 102 ? 25.362 9.470 10.900 1.00 32.61 836 PRO A O 1
ATOM 782 N N . ARG A 1 103 ? 24.207 7.547 11.150 1.00 29.32 837 ARG A N 1
ATOM 783 C CA . ARG A 1 103 ? 24.624 7.021 9.815 1.00 32.04 837 ARG A CA 1
ATOM 784 C C . ARG A 1 103 ? 23.862 7.749 8.698 1.00 33.17 837 ARG A C 1
ATOM 785 O O . ARG A 1 103 ? 24.472 7.948 7.622 1.00 33.69 837 ARG A O 1
ATOM 793 N N . ILE A 1 10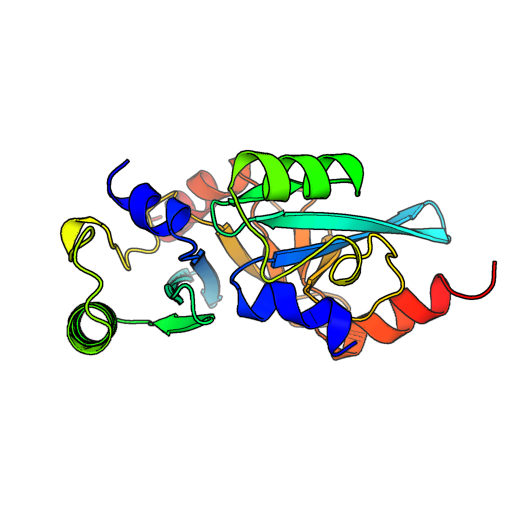4 ? 22.604 8.155 8.926 1.00 33.98 838 ILE A N 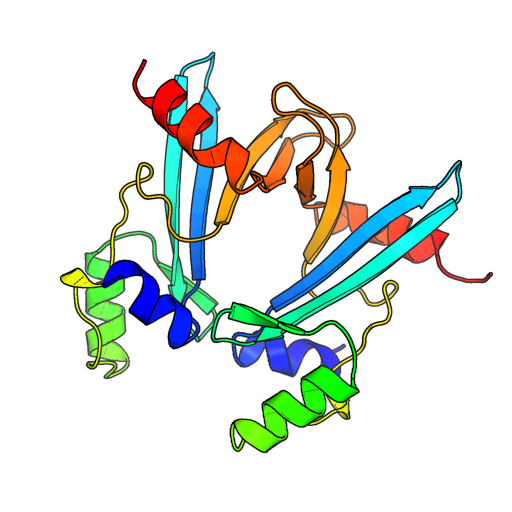1
ATOM 794 C CA . ILE A 1 104 ? 21.882 9.039 7.958 1.00 36.22 838 ILE A CA 1
ATOM 795 C C . ILE A 1 104 ? 22.667 10.352 7.805 1.00 37.91 838 ILE A C 1
ATOM 796 O O . ILE A 1 104 ? 22.952 10.757 6.664 1.00 35.52 838 ILE A O 1
ATOM 801 N N . ARG A 1 105 ? 23.058 10.963 8.917 1.00 45.08 839 ARG A N 1
ATOM 802 C CA . ARG A 1 105 ? 23.814 12.244 8.931 1.00 50.94 839 ARG A CA 1
ATOM 803 C C . ARG A 1 105 ? 25.150 12.045 8.201 1.00 51.72 839 ARG A C 1
ATOM 804 O O . ARG A 1 105 ? 25.491 12.914 7.377 1.00 46.63 839 ARG A O 1
ATOM 812 N N . ALA A 1 106 ? 25.846 10.921 8.436 1.00 48.73 840 ALA A N 1
ATOM 813 C CA . ALA A 1 106 ? 27.068 10.519 7.691 1.00 45.98 840 ALA A CA 1
ATOM 814 C C . ALA A 1 106 ? 26.792 10.486 6.185 1.00 48.07 840 ALA A C 1
ATOM 815 O O . ALA A 1 106 ? 27.662 10.947 5.424 1.00 47.43 840 ALA A O 1
ATOM 817 N N . MET A 1 107 ? 25.642 9.947 5.766 1.00 44.94 841 MET A N 1
ATOM 818 C CA . MET A 1 107 ? 25.287 9.834 4.329 1.00 50.07 841 MET A CA 1
ATOM 819 C C . MET A 1 107 ? 25.295 11.218 3.674 1.00 52.64 841 MET A C 1
ATOM 820 O O . MET A 1 107 ? 25.626 11.289 2.475 1.00 53.21 841 MET A O 1
ATOM 825 N N . GLU A 1 108 ? 24.909 12.256 4.421 1.00 55.50 842 GLU A N 1
ATOM 826 C CA . GLU A 1 108 ? 24.644 13.625 3.895 1.00 59.30 842 GLU A CA 1
ATOM 827 C C . GLU A 1 108 ? 25.939 14.455 3.882 1.00 56.47 842 GLU A C 1
ATOM 828 O O . GLU A 1 108 ? 26.105 15.240 2.936 1.00 56.80 842 GLU A O 1
ATOM 834 N N . GLY A 1 109 ? 26.837 14.263 4.860 1.00 56.47 843 GLY A N 1
ATOM 835 C CA . GLY A 1 109 ? 28.057 15.079 5.044 1.00 52.92 843 GLY A CA 1
ATOM 836 C C . GLY A 1 109 ? 29.140 14.779 4.013 1.00 50.24 843 GLY A C 1
ATOM 837 O O . GLY A 1 109 ? 30.243 15.396 4.010 1.00 40.70 843 GLY A O 1
ATOM 838 N N . GLU B 1 8 ? 11.153 -29.249 9.690 1.00 41.73 742 GLU B N 1
ATOM 839 C CA . GLU B 1 8 ? 11.508 -27.883 9.191 1.00 43.13 742 GLU B CA 1
ATOM 840 C C . GLU B 1 8 ? 10.312 -27.273 8.434 1.00 44.46 742 GLU B C 1
ATOM 841 O O . GLU B 1 8 ? 10.059 -26.042 8.596 1.00 37.23 742 GLU B O 1
ATOM 847 N N . ARG B 1 9 ? 9.629 -28.075 7.600 1.00 42.80 743 ARG B N 1
ATOM 848 C CA . ARG B 1 9 ? 8.399 -27.654 6.874 1.00 41.97 743 ARG B CA 1
ATOM 849 C C . ARG B 1 9 ? 7.462 -26.983 7.887 1.00 34.41 743 ARG B C 1
ATOM 850 O O . ARG B 1 9 ? 7.076 -25.823 7.658 1.00 29.98 743 ARG B O 1
ATOM 858 N N . GLU B 1 10 ? 7.169 -27.712 8.969 1.00 31.00 744 GLU B N 1
ATOM 859 C CA . GLU B 1 10 ? 6.319 -27.327 10.126 1.00 33.14 744 GLU B CA 1
ATOM 860 C C . GLU B 1 10 ? 6.695 -25.943 10.649 1.00 30.00 744 GLU B C 1
ATOM 861 O O . GLU B 1 10 ? 5.783 -25.131 10.974 1.00 26.40 744 GLU B O 1
ATOM 867 N N . LEU B 1 11 ? 7.987 -25.758 10.896 1.00 27.14 745 LEU B N 1
ATOM 868 C CA . LEU B 1 11 ? 8.504 -24.555 11.605 1.00 27.08 745 LEU B CA 1
ATOM 869 C C . LEU B 1 11 ? 8.680 -23.406 10.613 1.00 26.35 745 LEU B C 1
ATOM 870 O O . LEU B 1 11 ? 8.866 -22.295 11.054 1.00 28.17 745 LEU B O 1
ATOM 875 N N . ARG B 1 12 ? 8.597 -23.663 9.308 1.00 27.98 746 ARG B N 1
ATOM 876 C CA . ARG B 1 12 ? 8.720 -22.584 8.295 1.00 27.48 746 ARG B CA 1
ATOM 877 C C . ARG B 1 12 ? 7.346 -21.963 8.030 1.00 24.31 746 ARG B C 1
ATOM 878 O O . ARG B 1 12 ? 7.315 -20.823 7.542 1.00 22.73 746 ARG B O 1
ATOM 886 N N . ILE B 1 13 ? 6.255 -22.651 8.354 1.00 25.55 747 ILE B N 1
ATOM 887 C CA . ILE B 1 13 ? 4.884 -22.171 7.988 1.00 25.04 747 ILE B CA 1
ATOM 888 C C . ILE B 1 13 ? 4.746 -20.719 8.437 1.00 23.78 747 ILE B C 1
ATOM 889 O O . ILE B 1 13 ? 4.210 -19.906 7.688 1.00 22.87 747 ILE B O 1
ATOM 894 N N . PRO B 1 14 ? 5.119 -20.329 9.684 1.00 21.97 748 PRO B N 1
ATOM 895 C CA . PRO B 1 14 ? 4.828 -18.969 10.139 1.00 21.43 748 PRO B CA 1
ATOM 896 C C . PRO B 1 14 ? 5.534 -17.905 9.281 1.00 22.62 748 PRO B C 1
ATOM 897 O O . PRO B 1 14 ? 4.955 -16.838 9.060 1.00 23.13 748 PRO B O 1
ATOM 901 N N . LEU B 1 15 ? 6.705 -18.232 8.733 1.00 24.35 749 LEU B N 1
ATOM 902 C CA . LEU B 1 15 ? 7.459 -17.309 7.843 1.00 26.10 749 LEU B CA 1
ATOM 903 C C . LEU B 1 15 ? 6.611 -17.062 6.591 1.00 26.52 749 LEU B C 1
ATOM 904 O O . LEU B 1 15 ? 6.576 -15.909 6.109 1.00 26.85 749 LEU B O 1
ATOM 909 N N . GLU B 1 16 ? 5.872 -18.075 6.146 1.00 27.09 750 GLU B N 1
ATOM 910 C CA . GLU B 1 16 ? 4.985 -17.995 4.945 1.00 29.62 750 GLU B CA 1
ATOM 911 C C . GLU B 1 16 ? 3.785 -17.107 5.268 1.00 30.99 750 GLU B C 1
ATOM 912 O O . GLU B 1 16 ? 3.163 -16.599 4.334 1.00 32.74 750 GLU B O 1
ATOM 918 N N . TYR B 1 17 ? 3.484 -16.900 6.550 1.00 30.42 751 TYR B N 1
ATOM 919 C CA . TYR B 1 17 ? 2.376 -16.024 7.026 1.00 29.00 751 TYR B CA 1
ATOM 920 C C . TYR B 1 17 ? 2.926 -14.649 7.433 1.00 26.97 751 TYR B C 1
ATOM 921 O O . TYR B 1 17 ? 2.190 -13.861 8.032 1.00 32.01 751 TYR B O 1
ATOM 930 N N . GLY B 1 18 ? 4.207 -14.376 7.176 1.00 27.39 752 GLY B N 1
ATOM 931 C CA . GLY B 1 18 ? 4.806 -13.044 7.353 1.00 26.29 752 GLY B CA 1
ATOM 932 C C . GLY B 1 18 ? 5.403 -12.836 8.726 1.00 26.72 752 GLY B C 1
ATOM 933 O O . GLY B 1 18 ? 5.706 -11.688 9.073 1.00 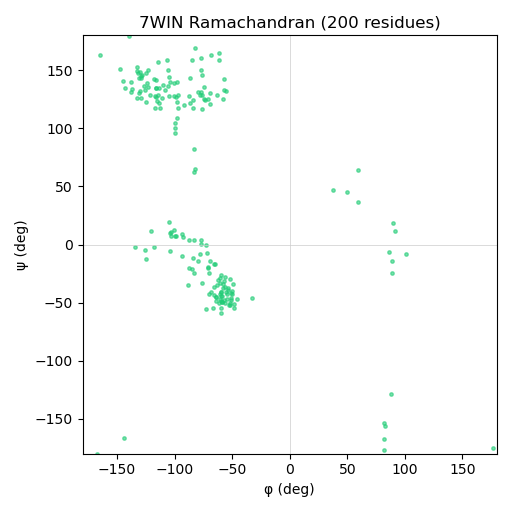30.71 752 GLY B O 1
ATOM 934 N N . TRP B 1 19 ? 5.550 -13.898 9.516 1.00 23.92 753 TRP B N 1
ATOM 935 C CA . TRP B 1 19 ? 6.303 -13.841 10.793 1.00 22.68 753 TRP B CA 1
ATOM 936 C C . TRP B 1 19 ? 7.790 -13.849 10.478 1.00 20.35 753 TRP B C 1
ATOM 937 O O . TRP B 1 19 ? 8.150 -14.366 9.428 1.00 25.11 753 TRP B O 1
ATOM 948 N N . GLN B 1 20 ? 8.605 -13.412 11.426 1.00 23.59 754 GLN B N 1
ATOM 949 C CA . GLN B 1 20 ? 10.074 -13.548 11.398 1.00 24.18 754 GLN B CA 1
ATOM 950 C C . GLN B 1 20 ? 10.548 -14.399 12.580 1.00 22.71 754 GLN B C 1
ATOM 951 O O . GLN B 1 20 ? 9.973 -14.303 13.644 1.00 19.20 754 GLN B O 1
ATOM 957 N N . ARG B 1 21 ? 11.565 -15.222 12.346 1.00 18.81 755 ARG B N 1
ATOM 958 C CA . ARG B 1 21 ? 12.265 -15.965 13.417 1.00 20.10 755 ARG B CA 1
ATOM 959 C C . ARG B 1 21 ? 13.713 -15.484 13.465 1.00 19.90 755 ARG B C 1
ATOM 960 O O . ARG B 1 21 ? 14.365 -15.475 12.409 1.00 20.18 755 ARG B O 1
ATOM 968 N N . GLU B 1 22 ? 14.170 -15.082 14.645 1.00 19.37 756 GLU B N 1
ATOM 969 C CA . GLU B 1 22 ? 15.542 -14.575 14.877 1.00 21.37 756 GLU B CA 1
ATOM 970 C C . GLU B 1 22 ? 16.221 -15.374 16.003 1.00 19.58 756 GLU B C 1
ATOM 971 O O . GLU B 1 22 ? 15.607 -15.581 17.074 1.00 17.76 756 GLU B O 1
ATOM 977 N N . THR B 1 23 ? 17.457 -15.791 15.763 1.00 19.72 757 THR B N 1
ATOM 978 C CA . THR B 1 23 ? 18.338 -16.446 16.758 1.00 18.03 757 THR B CA 1
ATOM 979 C C . THR B 1 23 ? 19.560 -15.563 16.988 1.00 18.51 757 THR B C 1
ATOM 980 O O . THR B 1 23 ? 20.335 -15.346 16.008 1.00 19.62 757 THR B O 1
ATOM 984 N N . ARG B 1 24 ? 19.735 -15.068 18.218 1.00 20.13 758 ARG B N 1
ATOM 985 C CA . ARG B 1 24 ? 20.913 -14.258 18.622 1.00 20.18 758 ARG B CA 1
ATOM 986 C C . ARG B 1 24 ? 21.869 -15.169 19.365 1.00 20.13 758 ARG B C 1
ATOM 987 O O . ARG B 1 24 ? 21.409 -15.831 20.288 1.00 20.50 758 ARG B O 1
ATOM 995 N N . ILE B 1 25 ? 23.131 -15.196 18.949 1.00 20.38 759 ILE B N 1
ATOM 996 C CA . ILE B 1 25 ? 24.163 -16.137 19.455 1.00 23.62 759 ILE B CA 1
ATOM 997 C C . ILE B 1 25 ? 25.205 -15.299 20.184 1.00 25.06 759 ILE B C 1
ATOM 998 O O . ILE B 1 25 ? 25.642 -14.257 19.640 1.00 21.73 759 ILE B O 1
ATOM 1003 N N . ARG B 1 26 ? 25.506 -15.692 21.410 1.00 29.29 760 ARG B N 1
ATOM 1004 C CA . ARG B 1 26 ? 26.561 -15.056 22.233 1.00 32.63 760 ARG B CA 1
ATOM 1005 C C . ARG B 1 26 ? 27.532 -16.158 22.628 1.00 35.49 760 ARG B C 1
ATOM 1006 O O . ARG B 1 26 ? 27.064 -17.274 22.900 1.00 31.08 760 ARG B O 1
ATOM 1014 N N . ASN B 1 27 ? 28.829 -15.860 22.583 1.00 39.51 761 ASN B N 1
ATOM 1015 C CA . ASN B 1 27 ? 29.908 -16.763 23.042 1.00 47.12 761 ASN B CA 1
ATOM 1016 C C . ASN B 1 27 ? 30.315 -16.298 24.442 1.00 53.90 761 ASN B C 1
ATOM 1017 O O . ASN B 1 27 ? 31.077 -15.335 24.524 1.00 59.31 761 ASN B O 1
ATOM 1022 N N . PHE B 1 28 ? 29.762 -16.914 25.492 1.00 59.46 762 PHE B N 1
ATOM 1023 C CA . PHE B 1 28 ? 30.118 -16.652 26.911 1.00 67.73 762 PHE B CA 1
ATOM 1024 C C . PHE B 1 28 ? 31.371 -17.461 27.275 1.00 75.52 762 PHE B C 1
ATOM 1025 O O . PHE B 1 28 ? 31.258 -18.566 27.855 1.00 74.94 762 PHE B O 1
ATOM 1033 N N . GLY B 1 29 ? 32.539 -16.909 26.925 1.00 78.24 763 GLY B N 1
ATOM 1034 C CA . GLY B 1 29 ? 33.868 -17.472 27.226 1.00 75.08 763 GLY B CA 1
ATOM 1035 C C . GLY B 1 29 ? 34.030 -18.858 26.634 1.00 71.26 763 GLY B C 1
ATOM 1036 O O . GLY B 1 29 ? 34.162 -19.813 27.422 1.00 69.59 763 GLY B O 1
ATOM 1037 N N . GLY B 1 30 ? 34.001 -18.962 25.300 1.00 66.65 764 GLY B N 1
ATOM 1038 C CA . GLY B 1 30 ? 34.181 -20.221 24.545 1.00 62.00 764 GLY B CA 1
ATOM 1039 C C . GLY B 1 30 ? 32.878 -20.973 24.322 1.00 55.61 764 GLY B C 1
ATOM 1040 O O . GLY B 1 30 ? 32.819 -21.738 23.329 1.00 53.17 764 GLY B O 1
ATOM 1041 N N . ARG B 1 31 ? 31.869 -20.766 25.185 1.00 53.47 765 ARG B N 1
ATOM 1042 C CA . ARG B 1 31 ? 30.572 -21.505 25.134 1.00 44.65 765 ARG B CA 1
ATOM 1043 C C . ARG B 1 31 ? 29.503 -20.689 24.399 1.00 34.24 765 ARG B C 1
ATOM 1044 O O . ARG B 1 31 ? 29.115 -19.618 24.895 1.00 32.14 765 ARG B O 1
ATOM 1052 N N . LEU B 1 32 ? 29.012 -21.221 23.283 1.00 31.09 766 LEU B N 1
ATOM 1053 C CA . LEU B 1 32 ? 27.966 -20.577 22.456 1.00 30.24 766 LEU B CA 1
ATOM 1054 C C . LEU B 1 32 ? 26.605 -20.814 23.100 1.00 29.94 766 LEU B C 1
ATOM 1055 O O . LEU B 1 32 ? 26.291 -22.003 23.398 1.00 26.59 766 LEU B O 1
ATOM 1060 N N . GLN B 1 33 ? 25.823 -19.739 23.234 1.00 28.10 767 GLN B N 1
ATOM 1061 C CA . GLN B 1 33 ? 24.407 -19.783 23.663 1.00 33.30 767 GLN B CA 1
ATOM 1062 C C . GLN B 1 33 ? 23.578 -18.986 22.651 1.00 29.80 767 GLN B C 1
ATOM 1063 O O . GLN B 1 33 ? 24.042 -17.916 22.176 1.00 27.06 767 GLN B O 1
ATOM 1069 N N . GLY B 1 34 ? 22.364 -19.441 22.409 1.00 23.88 768 GLY B N 1
ATOM 1070 C CA . GLY B 1 34 ? 21.429 -18.779 21.491 1.00 24.14 768 GLY B CA 1
ATOM 1071 C C . GLY B 1 34 ? 20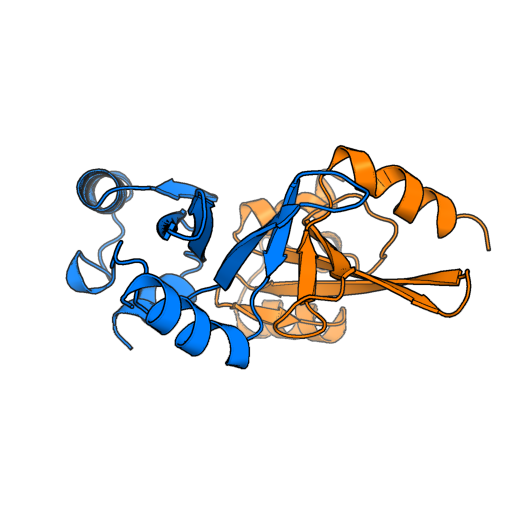.147 -18.434 22.199 1.00 25.11 768 GLY B C 1
ATOM 1072 O O . GLY B 1 34 ? 19.740 -19.178 23.141 1.00 21.07 768 GLY B O 1
ATOM 1073 N N . GLU B 1 35 ? 19.515 -17.355 21.747 1.00 24.62 769 GLU B N 1
ATOM 1074 C CA . GLU B 1 35 ? 18.173 -16.946 22.217 1.00 24.76 769 GLU B CA 1
ATOM 1075 C C . GLU B 1 35 ? 17.308 -16.714 20.988 1.00 23.28 769 GLU B C 1
ATOM 1076 O O . GLU B 1 35 ? 17.722 -15.923 20.127 1.00 22.91 769 GLU B O 1
ATOM 1082 N N . VAL B 1 36 ? 16.151 -17.365 20.928 1.00 21.23 770 VAL B N 1
ATOM 1083 C CA . VAL B 1 36 ? 15.202 -17.250 19.787 1.00 20.21 770 VAL B CA 1
ATOM 1084 C C . VAL B 1 36 ? 14.116 -16.240 20.172 1.00 21.14 770 VAL B C 1
ATOM 1085 O O . VAL B 1 36 ? 13.623 -16.314 21.294 1.00 19.45 770 VAL B O 1
ATOM 1089 N N . ALA B 1 37 ? 13.720 -15.399 19.230 1.00 19.43 771 ALA B N 1
ATOM 1090 C CA . ALA B 1 37 ? 12.505 -14.568 19.303 1.00 22.13 771 ALA B CA 1
ATOM 1091 C C . ALA B 1 37 ? 11.764 -14.709 17.985 1.00 20.37 771 ALA B C 1
ATOM 1092 O O . ALA B 1 37 ? 12.409 -14.920 16.930 1.00 18.62 771 ALA B O 1
ATOM 1094 N N . TYR B 1 38 ? 10.443 -14.595 18.055 1.00 18.92 772 TYR B N 1
ATOM 1095 C CA . TYR B 1 38 ? 9.615 -14.384 16.861 1.00 18.18 772 TYR B CA 1
ATOM 1096 C C . TYR B 1 38 ? 9.147 -12.934 16.849 1.00 21.06 772 TYR B C 1
ATOM 1097 O O . TYR B 1 38 ? 8.997 -12.300 17.915 1.00 20.24 772 TYR B O 1
ATOM 1106 N N . TYR B 1 39 ? 8.942 -12.423 15.640 1.00 23.91 773 TYR B N 1
ATOM 1107 C CA . TYR B 1 39 ? 8.169 -11.180 15.409 1.00 24.54 773 TYR B CA 1
ATOM 1108 C C . TYR B 1 39 ? 6.901 -11.565 14.651 1.00 21.89 773 TYR B C 1
ATOM 1109 O O . TYR B 1 39 ? 6.983 -12.166 13.553 1.00 21.42 773 TYR B O 1
ATOM 1118 N N . ALA B 1 40 ? 5.753 -11.258 15.232 1.00 22.04 774 ALA B N 1
ATOM 1119 C CA . ALA B 1 40 ? 4.445 -11.438 14.566 1.00 24.33 774 ALA B CA 1
ATOM 1120 C C . ALA B 1 40 ? 4.418 -10.565 13.305 1.00 26.35 774 ALA B C 1
ATOM 1121 O O . ALA B 1 40 ? 5.276 -9.703 13.129 1.00 24.54 774 ALA B O 1
ATOM 1123 N N . PRO B 1 41 ? 3.475 -10.781 12.359 1.00 28.35 775 PRO B N 1
ATOM 1124 C CA . PRO B 1 41 ? 3.418 -9.952 11.148 1.00 31.79 775 PRO B CA 1
ATOM 1125 C C . PRO B 1 41 ? 3.302 -8.438 11.417 1.00 32.83 775 PRO B C 1
ATOM 1126 O O . PRO B 1 41 ? 3.796 -7.653 10.603 1.00 37.34 775 PRO B O 1
ATOM 1130 N N . CYS B 1 42 ? 2.715 -8.045 12.549 1.00 33.85 776 CYS B N 1
ATOM 1131 C CA . CYS B 1 42 ? 2.535 -6.624 12.966 1.00 34.13 776 CYS B CA 1
ATOM 1132 C C . CYS B 1 42 ? 3.836 -6.045 13.524 1.00 39.60 776 CYS B C 1
ATOM 1133 O O . CYS B 1 42 ? 3.859 -4.835 13.773 1.00 40.12 776 CYS B O 1
ATOM 1136 N N . GLY B 1 43 ? 4.867 -6.876 13.729 1.00 36.00 777 GLY B N 1
ATOM 1137 C CA . GLY B 1 43 ? 6.137 -6.431 14.327 1.00 33.25 777 GLY B CA 1
ATOM 1138 C C . GLY B 1 43 ? 6.252 -6.786 15.802 1.00 33.19 777 GLY B C 1
ATOM 1139 O O . GLY B 1 43 ? 7.367 -6.591 16.336 1.00 33.01 777 GLY B O 1
ATOM 1140 N N . LYS B 1 44 ? 5.185 -7.283 16.457 1.00 30.25 778 LYS B N 1
ATOM 1141 C CA . LYS B 1 44 ? 5.243 -7.583 17.918 1.00 30.71 778 LYS B CA 1
ATOM 1142 C C . LYS B 1 44 ? 6.291 -8.682 18.167 1.00 29.56 778 LYS B C 1
ATOM 1143 O O . LYS B 1 44 ? 6.234 -9.722 17.482 1.00 27.89 778 LYS B O 1
ATOM 1149 N N . LYS B 1 45 ? 7.216 -8.446 19.101 1.00 29.26 779 LYS B N 1
ATOM 1150 C CA . LYS B 1 45 ? 8.278 -9.404 19.495 1.00 30.31 779 LYS B CA 1
ATOM 1151 C C . LYS B 1 45 ? 7.750 -10.389 20.538 1.00 27.78 779 LYS B C 1
ATOM 1152 O O . LYS B 1 45 ? 7.308 -9.939 21.596 1.00 28.86 779 LYS B O 1
ATOM 1158 N N . LEU B 1 46 ? 7.857 -11.693 20.256 1.00 28.23 780 LEU B N 1
ATOM 1159 C CA . LEU B 1 46 ? 7.383 -12.805 21.134 1.00 27.37 780 LEU B CA 1
ATOM 1160 C C . LEU B 1 46 ? 8.560 -13.715 21.495 1.00 30.79 780 LEU B C 1
ATOM 1161 O O . LEU B 1 46 ? 9.306 -14.121 20.599 1.00 24.06 780 LEU B O 1
ATOM 1166 N N . ARG B 1 47 ? 8.728 -13.974 22.789 1.00 33.14 781 ARG B N 1
ATOM 1167 C CA . ARG B 1 47 ? 9.989 -14.515 23.353 1.00 37.51 781 ARG B CA 1
ATOM 1168 C C . ARG B 1 47 ? 9.770 -15.883 23.994 1.00 34.77 781 ARG B C 1
ATOM 1169 O O . ARG B 1 47 ? 10.778 -16.441 24.409 1.00 38.64 781 ARG B O 1
ATOM 1177 N N . GLN B 1 48 ? 8.541 -16.413 24.034 1.00 31.58 782 GLN B N 1
ATOM 1178 C CA . GLN B 1 48 ? 8.267 -17.771 24.591 1.00 32.67 782 GLN B CA 1
ATOM 1179 C C . GLN B 1 48 ? 6.881 -18.250 24.161 1.00 34.27 782 GLN B C 1
ATOM 1180 O O . GLN B 1 48 ? 6.063 -17.392 23.723 1.00 33.40 782 GLN B O 1
ATOM 1186 N N . TYR B 1 49 ? 6.618 -19.562 24.280 1.00 33.90 783 TYR B N 1
ATOM 1187 C CA . TYR B 1 49 ? 5.388 -20.238 23.784 1.00 35.36 783 TYR B CA 1
ATOM 1188 C C . TYR B 1 49 ? 4.169 -19.511 24.310 1.00 38.03 783 TYR B C 1
ATOM 1189 O O . TYR B 1 49 ? 3.270 -19.182 23.533 1.00 41.26 783 TYR B O 1
ATOM 1198 N N . PRO B 1 50 ? 4.091 -19.247 25.640 1.00 38.02 784 PRO B N 1
ATOM 1199 C CA . PRO B 1 50 ? 2.887 -18.653 26.207 1.00 34.76 784 PRO B CA 1
ATOM 1200 C C . PRO B 1 50 ? 2.602 -17.340 25.478 1.00 28.13 784 PRO B C 1
ATOM 1201 O O . PRO B 1 50 ? 1.465 -17.058 25.213 1.00 26.70 784 PRO B O 1
ATOM 1205 N N . GLU B 1 51 ? 3.645 -16.602 25.106 1.00 29.63 785 GLU B N 1
ATOM 1206 C CA . GLU B 1 51 ? 3.481 -15.290 24.427 1.00 30.15 785 GLU B CA 1
ATOM 1207 C C . GLU B 1 51 ? 2.919 -15.548 23.035 1.00 27.90 785 GLU B C 1
ATOM 1208 O O . GLU B 1 51 ? 2.037 -14.806 22.592 1.00 25.41 785 GLU B O 1
ATOM 1214 N N . VAL B 1 52 ? 3.403 -16.582 22.353 1.00 26.78 786 VAL B N 1
ATOM 1215 C CA . VAL B 1 52 ? 2.875 -16.921 21.006 1.00 26.15 786 VAL B CA 1
ATOM 1216 C C . VAL B 1 52 ? 1.388 -17.327 21.126 1.00 28.96 786 VAL B C 1
ATOM 1217 O O . VAL B 1 52 ? 0.565 -16.804 20.367 1.00 24.66 786 VAL B O 1
ATOM 1221 N N . ILE B 1 53 ? 1.043 -18.211 22.064 1.00 31.20 787 ILE B N 1
ATOM 1222 C CA . ILE B 1 53 ? -0.344 -18.749 22.212 1.00 33.68 787 ILE B CA 1
ATOM 1223 C C . ILE B 1 53 ? -1.297 -17.574 22.415 1.00 32.89 787 ILE B C 1
ATOM 1224 O O . ILE B 1 53 ? -2.379 -17.532 21.760 1.00 32.22 787 ILE B O 1
ATOM 1229 N N . LYS B 1 54 ? -0.926 -16.668 23.320 1.00 33.50 788 LYS B N 1
ATOM 1230 C CA . LYS B 1 54 ? -1.751 -15.482 23.662 1.00 34.35 788 LYS B CA 1
ATOM 1231 C C . LYS B 1 54 ? -1.953 -14.682 22.389 1.00 31.88 788 LYS B C 1
ATOM 1232 O O . LYS B 1 54 ? -3.080 -14.212 22.140 1.00 32.58 788 LYS B O 1
ATOM 1238 N N . TYR B 1 55 ? -0.886 -14.504 21.619 1.00 29.30 789 TYR B N 1
ATOM 1239 C CA . TYR B 1 55 ? -0.961 -13.662 20.410 1.00 27.13 789 TYR B CA 1
ATOM 1240 C C . TYR B 1 55 ? -1.942 -14.315 19.435 1.00 27.26 789 TYR B C 1
ATOM 1241 O O . TYR B 1 55 ? -2.737 -13.596 18.800 1.00 29.06 789 TYR B O 1
ATOM 1250 N N . LEU B 1 56 ? -1.829 -15.630 19.256 1.00 25.82 790 LEU B N 1
ATOM 1251 C CA . LEU B 1 56 ? -2.696 -16.369 18.301 1.00 24.26 790 LEU B CA 1
ATOM 1252 C C . LEU B 1 56 ? -4.154 -16.268 18.804 1.00 24.97 790 LEU B C 1
ATOM 1253 O O . LEU B 1 56 ? -5.036 -15.982 17.991 1.00 26.07 790 LEU B O 1
ATOM 1258 N N . SER B 1 57 ? -4.384 -16.475 20.106 1.00 31.03 791 SER B N 1
ATOM 1259 C CA . SER B 1 57 ? -5.718 -16.408 20.778 1.00 32.60 791 SER B CA 1
ATOM 1260 C C . SER B 1 57 ? -6.337 -15.019 20.606 1.00 34.77 791 SER B C 1
ATOM 1261 O O . SER B 1 57 ? -7.451 -14.908 20.039 1.00 31.31 791 SER B O 1
ATOM 1264 N N . ARG B 1 58 ? -5.618 -14.005 21.087 1.00 35.57 792 ARG B N 1
ATOM 1265 C CA . ARG B 1 58 ? -5.995 -12.571 21.019 1.00 37.23 792 ARG B CA 1
ATOM 1266 C C . ARG B 1 58 ? -6.311 -12.187 19.567 1.00 35.71 792 ARG B C 1
ATOM 1267 O O . ARG B 1 58 ? -7.247 -11.403 19.348 1.00 35.14 792 ARG B O 1
ATOM 1275 N N . ASN B 1 59 ? -5.588 -12.724 18.581 1.00 34.78 793 ASN B N 1
ATOM 1276 C CA . ASN B 1 59 ? -5.724 -12.276 17.170 1.00 30.03 793 ASN B CA 1
ATOM 1277 C C . ASN B 1 59 ? -6.603 -13.203 16.323 1.00 28.18 793 ASN B C 1
ATOM 1278 O O . ASN B 1 59 ? -6.631 -12.986 15.107 1.00 29.95 793 ASN B O 1
ATOM 1283 N N . GLY B 1 60 ? -7.268 -14.202 16.899 1.00 27.05 794 GLY B N 1
ATOM 1284 C CA . GLY B 1 60 ? -8.120 -15.141 16.127 1.00 31.07 794 GLY B CA 1
ATOM 1285 C C . GLY B 1 60 ? -7.366 -15.901 15.031 1.00 30.73 794 GLY B C 1
ATOM 1286 O O . GLY B 1 60 ? -7.933 -16.145 13.952 1.00 29.85 794 GLY B O 1
ATOM 1287 N N . ILE B 1 61 ? -6.112 -16.281 15.276 1.00 29.26 795 ILE B N 1
ATOM 1288 C CA . ILE B 1 61 ? -5.297 -17.034 14.290 1.00 24.72 795 ILE B CA 1
ATOM 1289 C C . ILE B 1 61 ? -5.514 -18.512 14.588 1.00 25.69 795 ILE B C 1
ATOM 1290 O O . ILE B 1 61 ? -5.238 -18.918 15.727 1.00 24.35 795 ILE B O 1
ATOM 1295 N N . MET B 1 62 ? -6.030 -19.268 13.613 1.00 23.87 796 MET B N 1
ATOM 1296 C CA . MET B 1 62 ? -6.250 -20.719 13.786 1.00 25.58 796 MET B CA 1
ATOM 1297 C C . MET B 1 62 ? -5.566 -21.540 12.699 1.00 24.41 796 MET B C 1
ATOM 1298 O O . MET B 1 62 ? -5.401 -22.747 12.936 1.00 27.93 796 MET B O 1
ATOM 1303 N N . ASP B 1 63 ? -5.091 -20.929 11.618 1.00 25.06 797 ASP B N 1
ATOM 1304 C CA . ASP B 1 63 ? -4.436 -21.693 10.517 1.00 26.42 797 ASP B CA 1
ATOM 1305 C C . ASP B 1 63 ? -3.132 -22.320 11.045 1.00 27.40 797 ASP B C 1
ATOM 1306 O O . ASP B 1 63 ? -2.798 -23.416 10.602 1.00 26.86 797 ASP B O 1
ATOM 1311 N N . ILE B 1 64 ? -2.414 -21.602 11.920 1.00 24.92 798 ILE B N 1
ATOM 1312 C CA . ILE B 1 64 ? -1.149 -22.051 12.577 1.00 23.12 798 ILE B CA 1
ATOM 1313 C C . ILE B 1 64 ? -1.394 -22.187 14.078 1.00 22.78 798 ILE B C 1
ATOM 1314 O O . ILE B 1 64 ? -2.344 -21.553 14.595 1.00 21.02 798 ILE B O 1
ATOM 1319 N N . SER B 1 65 ? -0.571 -23.004 14.737 1.00 22.78 799 SER B N 1
ATOM 1320 C CA . SER B 1 65 ? -0.746 -23.376 16.155 1.00 24.58 799 SER B CA 1
ATOM 1321 C C . SER B 1 65 ? 0.630 -23.382 16.826 1.00 26.23 799 SER B C 1
ATOM 1322 O O . SER B 1 65 ? 1.648 -23.118 16.156 1.00 22.76 799 SER B O 1
ATOM 1325 N N . ARG B 1 66 ? 0.646 -23.686 18.112 1.00 28.31 800 ARG B N 1
ATOM 1326 C CA . ARG B 1 66 ? 1.878 -23.907 18.902 1.00 31.16 800 ARG B CA 1
ATOM 1327 C C . ARG B 1 66 ? 2.826 -24.886 18.188 1.00 31.37 800 ARG B C 1
ATOM 1328 O O . ARG B 1 66 ? 4.036 -24.663 18.265 1.00 27.58 800 ARG B O 1
ATOM 1336 N N . ASP B 1 6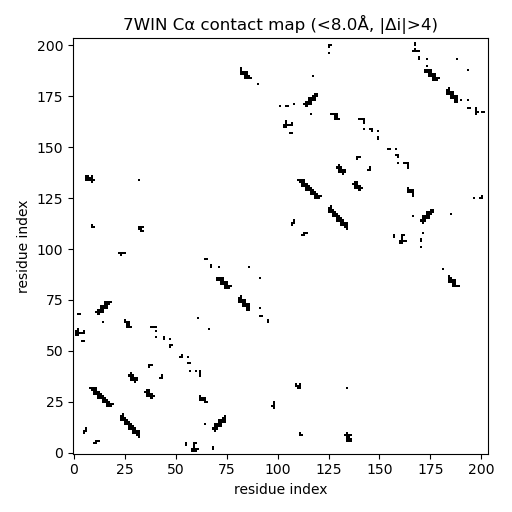7 ? 2.314 -25.886 17.462 1.00 27.97 801 ASP B N 1
ATOM 1337 C CA . ASP B 1 67 ? 3.149 -26.864 16.713 1.00 27.70 801 ASP B CA 1
ATOM 1338 C C . ASP B 1 67 ? 4.025 -26.160 15.667 1.00 23.88 801 ASP B C 1
ATOM 1339 O O . ASP B 1 67 ? 5.045 -26.714 15.305 1.00 21.25 801 ASP B O 1
ATOM 1344 N N . ASN B 1 68 ? 3.633 -24.993 15.154 1.00 22.11 802 ASN B N 1
ATOM 1345 C CA . ASN B 1 68 ? 4.420 -24.333 14.082 1.00 21.11 802 ASN B CA 1
ATOM 1346 C C . ASN B 1 68 ? 5.595 -23.519 14.637 1.00 19.78 802 ASN B C 1
ATOM 1347 O O . ASN B 1 68 ? 6.259 -22.811 13.829 1.00 23.55 802 ASN B O 1
ATOM 1352 N N . PHE B 1 69 ? 5.834 -23.541 15.943 1.00 19.96 803 PHE B N 1
ATOM 1353 C CA . PHE B 1 69 ? 6.806 -22.633 16.612 1.00 19.45 803 PHE B CA 1
ATOM 1354 C C . PHE B 1 69 ? 7.774 -23.423 17.490 1.00 21.42 803 PHE B C 1
ATOM 1355 O O . PHE B 1 69 ? 7.386 -24.434 18.112 1.00 21.02 803 PHE B O 1
ATOM 1363 N N . SER B 1 70 ? 9.023 -22.981 17.518 1.00 19.60 804 SER B N 1
ATOM 1364 C CA . SER B 1 70 ? 10.072 -23.543 18.404 1.00 20.00 804 SER B CA 1
ATOM 1365 C C . SER B 1 70 ? 10.990 -22.410 18.841 1.00 18.77 804 SER B C 1
ATOM 1366 O O . SER B 1 70 ? 11.308 -21.563 18.010 1.00 18.58 804 SER B O 1
ATOM 1369 N N . PHE B 1 71 ? 11.401 -22.438 20.097 1.00 18.32 805 PHE B N 1
ATOM 1370 C CA . PHE B 1 71 ? 12.395 -21.503 20.652 1.00 19.05 805 PHE B CA 1
ATOM 1371 C C . PHE B 1 71 ? 13.748 -22.207 20.818 1.00 19.20 805 PHE B C 1
ATOM 1372 O O . PHE B 1 71 ? 14.590 -21.643 21.512 1.00 19.68 805 PHE B O 1
ATOM 1380 N N . SER B 1 72 ? 13.975 -23.329 20.130 1.00 19.09 806 SER B N 1
ATOM 1381 C CA . SER B 1 72 ? 15.309 -23.989 20.080 1.00 20.75 806 SER B CA 1
ATOM 1382 C C . SER B 1 72 ? 16.236 -23.166 19.185 1.00 19.59 806 SER B C 1
ATOM 1383 O O . SER B 1 72 ? 15.916 -22.958 18.003 1.00 19.64 806 SER B O 1
ATOM 1386 N N . ALA B 1 73 ? 17.375 -22.762 19.729 1.00 19.57 807 ALA B N 1
ATOM 1387 C CA . ALA B 1 73 ? 18.459 -22.087 18.992 1.00 22.60 807 ALA B CA 1
ATOM 1388 C C . ALA B 1 73 ? 19.222 -23.053 18.077 1.00 22.81 807 ALA B C 1
ATOM 1389 O O . ALA B 1 73 ? 20.131 -22.558 17.369 1.00 24.26 807 ALA B O 1
ATOM 1391 N N . LYS B 1 74 ? 18.872 -24.343 18.025 1.00 26.07 808 LYS B N 1
ATOM 1392 C CA . LYS B 1 74 ? 19.609 -25.354 17.213 1.00 30.64 808 LYS B CA 1
ATOM 1393 C C . LYS B 1 74 ? 18.822 -25.694 15.941 1.00 32.50 808 LYS B C 1
ATOM 1394 O O . LYS B 1 74 ? 19.218 -26.644 15.244 1.00 31.02 808 LYS B O 1
ATOM 1400 N N . ILE B 1 75 ? 17.769 -24.935 15.640 1.00 32.08 809 ILE B N 1
ATOM 1401 C CA . ILE B 1 75 ? 16.884 -25.112 14.453 1.00 32.02 809 ILE B CA 1
ATOM 1402 C C . ILE B 1 75 ? 17.354 -24.135 13.388 1.00 31.96 809 ILE B C 1
ATOM 1403 O O . ILE B 1 75 ? 17.335 -22.917 13.677 1.00 28.62 809 ILE B O 1
ATOM 1408 N N . ARG B 1 76 ? 17.707 -24.632 12.200 1.00 33.59 810 ARG B N 1
ATOM 1409 C CA . ARG B 1 76 ? 18.175 -23.797 11.062 1.00 35.66 810 ARG B CA 1
ATOM 1410 C C . ARG B 1 76 ? 16.963 -23.251 10.316 1.00 32.02 810 ARG B C 1
ATOM 1411 O O . ARG B 1 76 ? 16.767 -23.625 9.137 1.00 31.52 810 ARG B O 1
ATOM 1419 N N . VAL B 1 77 ? 16.147 -22.448 10.998 1.00 27.04 811 VAL B N 1
ATOM 1420 C CA . VAL B 1 77 ? 14.994 -21.742 10.397 1.00 25.24 811 VAL B CA 1
ATOM 1421 C C . VAL B 1 77 ? 15.088 -20.285 10.823 1.00 23.51 811 VAL B C 1
ATOM 1422 O O . VAL B 1 77 ? 15.295 -20.041 12.028 1.00 26.37 811 VAL B O 1
ATOM 1426 N N . GLY B 1 78 ? 14.980 -19.387 9.852 1.00 22.18 812 GLY B N 1
ATOM 1427 C CA . GLY B 1 78 ? 15.003 -17.927 10.016 1.00 22.39 812 GLY B CA 1
ATOM 1428 C C . GLY B 1 78 ? 16.419 -17.408 10.100 1.00 23.44 812 GLY B C 1
ATOM 1429 O O . GLY B 1 78 ? 17.329 -18.093 9.640 1.00 23.47 812 GLY B O 1
ATOM 1430 N N . ASP B 1 79 ? 16.604 -16.247 10.711 1.00 23.61 813 ASP B N 1
ATOM 1431 C CA . ASP B 1 79 ? 17.846 -15.436 10.636 1.00 22.93 813 ASP B CA 1
ATOM 1432 C C . ASP B 1 79 ? 18.699 -15.637 11.898 1.00 22.63 813 ASP B C 1
ATOM 1433 O O . ASP B 1 79 ? 18.130 -15.607 13.018 1.00 19.92 813 ASP B O 1
ATOM 1438 N N . PHE B 1 80 ? 20.019 -15.749 11.732 1.00 22.43 814 PHE B N 1
ATOM 1439 C CA . PHE B 1 80 ? 20.988 -15.882 12.850 1.00 20.04 814 PHE B CA 1
ATOM 1440 C C . PHE B 1 80 ? 21.874 -14.644 12.913 1.00 20.84 814 PHE B C 1
ATOM 1441 O O . PHE B 1 80 ? 22.326 -14.169 11.857 1.00 19.36 814 PHE B O 1
ATOM 1449 N N . TYR B 1 81 ? 22.071 -14.120 14.131 1.00 21.02 815 TYR B N 1
ATOM 1450 C CA . TYR B 1 81 ? 22.947 -12.971 14.403 1.00 20.40 815 TYR B CA 1
ATOM 1451 C C . TYR B 1 81 ? 23.982 -13.343 15.458 1.00 21.78 815 TYR B C 1
ATOM 1452 O O . TYR B 1 81 ? 23.712 -14.155 16.394 1.00 19.65 815 TYR B O 1
ATOM 1461 N N . GLU B 1 82 ? 25.145 -12.737 15.312 1.00 22.09 816 GLU B N 1
ATOM 1462 C CA . GLU B 1 82 ? 26.225 -12.771 16.329 1.00 24.69 816 GLU B CA 1
ATOM 1463 C C . GLU B 1 82 ? 26.671 -11.332 16.572 1.00 22.54 816 GLU B C 1
ATOM 1464 O O . GLU B 1 82 ? 26.622 -10.547 15.625 1.00 20.67 816 GLU B O 1
ATOM 1470 N N . ALA B 1 83 ? 27.101 -11.017 17.793 1.00 24.15 817 ALA B N 1
ATOM 1471 C CA . ALA B 1 83 ? 27.497 -9.665 18.231 1.00 28.59 817 ALA B CA 1
ATOM 1472 C C . ALA B 1 83 ? 28.894 -9.374 17.677 1.00 32.02 817 ALA B C 1
ATOM 1473 O O . ALA B 1 83 ? 29.768 -10.252 17.788 1.00 29.25 817 ALA B O 1
ATOM 1475 N N . ARG B 1 84 ? 29.081 -8.210 17.064 1.00 31.06 818 ARG B N 1
ATOM 1476 C CA . ARG B 1 84 ? 30.396 -7.766 16.536 1.00 32.41 818 ARG B CA 1
AT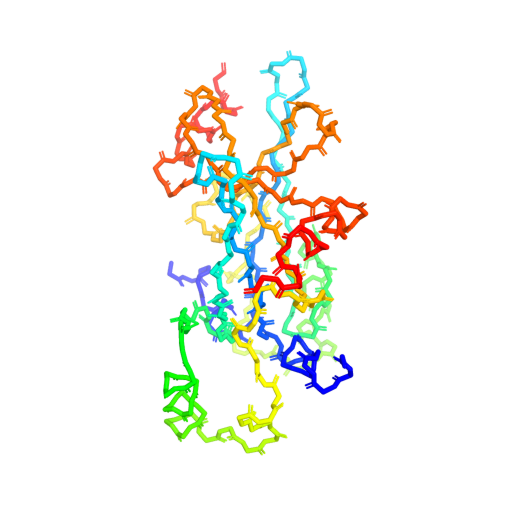OM 1477 C C . ARG B 1 84 ? 30.568 -6.289 16.874 1.00 30.42 818 ARG B C 1
ATOM 1478 O O . ARG B 1 84 ? 29.571 -5.553 16.851 1.00 26.30 818 ARG B O 1
ATOM 1486 N N . ASP B 1 85 ? 31.781 -5.908 17.256 1.00 28.70 819 ASP B N 1
ATOM 1487 C CA . ASP B 1 85 ? 32.095 -4.528 17.683 1.00 30.40 819 ASP B CA 1
ATOM 1488 C C . ASP B 1 85 ? 32.333 -3.703 16.426 1.00 28.08 819 ASP B C 1
ATOM 1489 O O . ASP B 1 85 ? 32.446 -4.274 15.333 1.00 30.92 819 ASP B O 1
ATOM 1494 N N . GLY B 1 86 ? 32.406 -2.397 16.581 1.00 27.96 820 GLY B N 1
ATOM 1495 C CA . GLY B 1 86 ? 32.625 -1.488 15.460 1.00 27.88 820 GLY B CA 1
ATOM 1496 C C . GLY B 1 86 ? 32.562 -0.063 15.973 1.00 28.88 820 GLY B C 1
ATOM 1497 O O . GLY B 1 86 ? 32.450 0.123 17.184 1.00 24.44 820 GLY B O 1
ATOM 1498 N N . PRO B 1 87 ? 32.639 0.936 15.064 1.00 30.19 821 PRO B N 1
ATOM 1499 C CA . PRO B 1 87 ? 32.716 2.342 15.455 1.00 29.66 821 PRO B CA 1
ATOM 1500 C C . PRO B 1 87 ? 31.450 2.857 16.158 1.00 31.08 821 PRO B C 1
ATOM 1501 O O . PRO B 1 87 ? 31.550 3.848 16.822 1.00 27.06 821 PRO B O 1
ATOM 1505 N N . GLN B 1 88 ? 30.322 2.138 16.051 1.00 27.48 822 GLN B N 1
ATOM 1506 C CA . GLN B 1 88 ? 29.046 2.449 16.752 1.00 26.92 822 GLN B CA 1
ATOM 1507 C C . GLN B 1 88 ? 28.856 1.501 17.934 1.00 26.20 822 GLN B C 1
ATOM 1508 O O . GLN B 1 88 ? 27.754 1.507 18.557 1.00 24.80 822 GLN B O 1
ATOM 1514 N N . GLY B 1 89 ? 29.901 0.746 18.281 1.00 26.07 823 GLY B N 1
ATOM 1515 C CA . GLY B 1 89 ? 29.841 -0.230 19.379 1.00 24.37 823 GLY B CA 1
ATOM 1516 C C . GLY B 1 89 ? 29.216 -1.517 18.888 1.00 25.09 823 GLY B C 1
ATOM 1517 O O . GLY B 1 89 ? 29.036 -1.646 17.673 1.00 24.38 823 GLY B O 1
ATOM 1518 N N . MET B 1 90 ? 28.852 -2.409 19.809 1.00 25.82 824 MET B N 1
ATOM 1519 C CA . MET B 1 90 ? 28.315 -3.776 19.543 1.00 25.65 824 MET B CA 1
ATOM 1520 C C . MET B 1 90 ? 27.053 -3.699 18.660 1.00 24.10 824 MET B C 1
ATOM 1521 O O . MET B 1 90 ? 26.161 -2.868 18.916 1.00 21.82 824 MET B O 1
ATOM 1526 N N . GLN B 1 91 ? 26.991 -4.532 17.628 1.00 23.03 825 GLN B N 1
ATOM 1527 C CA . GLN B 1 91 ? 25.773 -4.669 16.796 1.00 23.60 825 GLN B CA 1
ATOM 1528 C C . GLN B 1 91 ? 25.507 -6.160 16.630 1.00 22.45 825 GLN B C 1
ATOM 1529 O O . GLN B 1 91 ? 26.470 -6.948 16.650 1.00 21.47 825 GLN B O 1
ATOM 1535 N N . TRP B 1 92 ? 24.249 -6.507 16.432 1.00 23.37 826 TRP B N 1
ATOM 1536 C CA . TRP B 1 92 ? 23.864 -7.848 15.946 1.00 21.68 826 TRP B CA 1
ATOM 1537 C C . TRP B 1 92 ? 24.175 -7.889 14.456 1.00 20.81 826 TRP B C 1
ATOM 1538 O O . TRP B 1 92 ? 23.595 -7.092 13.706 1.00 21.95 826 TRP B O 1
ATOM 1549 N N . CYS B 1 93 ? 25.091 -8.760 14.047 1.00 19.61 827 CYS B N 1
ATOM 1550 C CA . CYS B 1 93 ? 25.472 -8.951 12.616 1.00 22.01 827 CYS B CA 1
ATOM 1551 C C . CYS B 1 93 ? 24.931 -10.292 12.107 1.00 21.05 827 CYS B C 1
ATOM 1552 O O . CYS B 1 93 ? 25.049 -11.326 12.818 1.00 20.16 827 CYS B O 1
ATOM 1555 N N . LEU B 1 94 ? 24.321 -10.248 10.931 1.00 20.79 828 LEU B N 1
ATOM 1556 C CA . LEU B 1 94 ? 23.626 -11.387 10.298 1.00 21.88 828 LEU B CA 1
ATOM 1557 C C . LEU B 1 94 ? 24.689 -12.390 9.835 1.00 21.68 828 LEU B C 1
ATOM 1558 O O . LEU B 1 94 ? 25.671 -11.997 9.155 1.00 19.35 828 LEU B O 1
ATOM 1563 N N . LEU B 1 95 ? 24.546 -13.628 10.276 1.00 20.65 829 LEU B N 1
ATOM 1564 C CA . LEU B 1 95 ? 25.361 -14.761 9.784 1.00 21.57 829 LEU B CA 1
ATOM 1565 C C . LEU B 1 95 ? 24.837 -15.156 8.412 1.00 24.64 829 LEU B C 1
ATOM 1566 O O . LEU B 1 95 ? 23.604 -15.329 8.257 1.00 21.18 829 LEU B O 1
ATOM 1571 N N . LYS B 1 96 ? 25.745 -15.244 7.449 1.00 29.18 830 LYS B N 1
ATOM 1572 C CA . LYS B 1 96 ? 25.451 -15.856 6.128 1.00 32.83 830 LYS B CA 1
ATOM 1573 C C . LYS B 1 96 ? 24.972 -17.278 6.431 1.00 30.41 830 LYS B C 1
ATOM 1574 O O . LYS B 1 96 ? 25.468 -17.863 7.415 1.00 26.15 830 LYS B O 1
ATOM 1580 N N . GLU B 1 97 ? 23.988 -17.783 5.686 1.00 32.53 831 GLU B N 1
ATOM 1581 C CA . GLU B 1 97 ? 23.341 -19.099 5.959 1.00 34.92 831 GLU B CA 1
ATOM 1582 C C . GLU B 1 97 ? 24.425 -20.164 6.134 1.00 32.31 831 GLU B C 1
ATOM 1583 O O . GLU B 1 97 ? 24.329 -20.960 7.054 1.00 30.01 831 GLU B O 1
ATOM 1589 N N . GLU B 1 98 ? 25.470 -20.095 5.317 1.00 36.40 832 GLU B N 1
ATOM 1590 C CA . GLU B 1 98 ? 26.572 -21.091 5.283 1.00 39.33 832 GLU B CA 1
ATOM 1591 C C . GLU B 1 98 ? 27.499 -21.003 6.505 1.00 38.69 832 GLU B C 1
ATOM 1592 O O . GLU B 1 98 ? 28.408 -21.850 6.565 1.00 45.71 832 GLU B O 1
ATOM 1598 N N . ASP B 1 99 ? 27.358 -19.994 7.385 1.00 32.65 833 ASP B N 1
ATOM 1599 C CA . ASP B 1 99 ? 28.171 -19.860 8.630 1.00 28.68 833 ASP B CA 1
ATOM 1600 C C . ASP B 1 99 ? 27.346 -20.260 9.853 1.00 25.02 833 ASP B C 1
ATOM 1601 O O . ASP B 1 99 ? 27.914 -20.343 10.940 1.00 27.19 833 ASP B O 1
ATOM 1606 N N . VAL B 1 100 ? 26.055 -20.539 9.672 1.00 24.84 834 VAL B N 1
ATOM 1607 C CA . VAL B 1 100 ? 25.134 -20.911 10.787 1.00 24.13 834 VAL B CA 1
ATOM 1608 C C . VAL B 1 100 ? 25.502 -22.309 11.294 1.00 22.72 834 VAL B C 1
ATOM 1609 O O . VAL B 1 100 ? 25.531 -22.503 12.524 1.00 22.82 834 VAL B O 1
ATOM 1613 N N . ILE B 1 101 ? 25.787 -23.254 10.389 1.00 22.42 835 ILE B N 1
ATOM 1614 C CA . ILE B 1 101 ? 25.909 -24.704 10.747 1.00 26.33 835 ILE B CA 1
ATOM 1615 C C . ILE B 1 101 ? 26.887 -24.886 11.908 1.00 23.51 835 ILE B C 1
ATOM 1616 O O . ILE B 1 101 ? 26.571 -25.558 12.882 1.00 25.35 835 ILE B O 1
ATOM 1621 N N . PRO B 1 102 ? 28.123 -24.347 11.829 1.00 25.44 836 PRO B N 1
ATOM 1622 C CA . PRO B 1 102 ? 29.098 -24.520 12.903 1.00 26.31 836 PRO B CA 1
ATOM 1623 C C . PRO B 1 102 ? 28.584 -24.007 14.255 1.00 25.95 836 PRO B C 1
ATOM 1624 O O . PRO B 1 102 ? 28.935 -24.583 15.264 1.00 26.06 836 PRO B O 1
ATOM 1628 N N . ARG B 1 103 ? 27.744 -22.966 14.229 1.00 25.42 837 ARG B N 1
ATOM 1629 C CA . ARG B 1 103 ? 27.140 -22.418 15.472 1.00 28.78 837 ARG B CA 1
ATOM 1630 C C . ARG B 1 103 ? 26.199 -23.485 16.043 1.00 28.17 837 ARG B C 1
ATOM 1631 O O . ARG B 1 103 ? 26.363 -23.849 17.225 1.00 31.35 837 ARG B O 1
ATOM 1639 N N . ILE B 1 104 ? 25.256 -23.960 15.222 1.00 29.29 838 ILE B N 1
ATOM 1640 C CA . ILE B 1 104 ? 24.302 -25.043 15.638 1.00 31.67 838 ILE B CA 1
ATOM 1641 C C . ILE B 1 104 ? 25.123 -26.215 16.203 1.00 32.50 838 ILE B C 1
ATOM 1642 O O . ILE B 1 104 ? 24.815 -26.722 17.312 1.00 29.32 838 ILE B O 1
ATOM 1647 N N . ARG B 1 105 ? 26.120 -26.686 15.445 1.00 32.80 839 ARG B N 1
ATOM 1648 C CA . ARG B 1 105 ? 26.866 -27.927 15.795 1.00 37.62 839 ARG B CA 1
ATOM 1649 C C . ARG B 1 105 ? 27.525 -27.756 17.171 1.00 34.90 839 ARG B C 1
ATOM 1650 O O . ARG B 1 105 ? 27.472 -28.716 17.959 1.00 36.55 839 ARG B O 1
ATOM 1658 N N . ALA B 1 106 ? 28.080 -26.576 17.454 1.00 32.70 840 ALA B N 1
ATOM 1659 C CA . ALA B 1 106 ? 28.706 -26.217 18.751 1.00 36.42 840 ALA B CA 1
ATOM 1660 C C . ALA B 1 106 ? 27.687 -26.315 19.897 1.00 35.05 840 ALA B C 1
ATOM 1661 O O . ALA B 1 106 ? 28.104 -26.584 21.014 1.00 37.15 840 ALA B O 1
ATOM 1663 N N . MET B 1 107 ? 26.402 -26.102 19.639 1.00 33.40 841 MET B N 1
ATOM 1664 C CA . MET B 1 107 ? 25.371 -26.085 20.709 1.00 32.10 841 MET B CA 1
ATOM 1665 C C . MET B 1 107 ? 24.727 -27.471 20.870 1.00 34.72 841 MET B C 1
ATOM 1666 O O . MET B 1 107 ? 24.015 -27.665 21.867 1.00 37.75 841 MET B O 1
ATOM 1671 N N . GLU B 1 108 ? 24.995 -28.415 19.966 1.00 35.85 842 GLU B N 1
ATOM 1672 C CA . GLU B 1 108 ? 24.422 -29.792 20.022 1.00 36.38 842 GLU B CA 1
ATOM 1673 C C . GLU B 1 108 ? 25.303 -30.643 20.939 1.00 35.88 842 GLU B C 1
ATOM 1674 O O . GLU B 1 108 ? 26.482 -30.277 21.151 1.00 36.17 842 GLU B O 1
ATOM 1680 N N . GLY B 1 109 ? 24.747 -31.737 21.454 1.00 37.80 843 GLY B N 1
ATOM 1681 C CA . GLY B 1 109 ? 25.384 -32.555 22.499 1.00 42.76 843 GLY B CA 1
ATOM 1682 C C . GLY B 1 109 ? 25.001 -32.009 23.861 1.00 45.06 843 GLY B C 1
ATOM 1683 O O . GLY B 1 109 ? 23.795 -31.841 24.107 1.00 55.47 843 GLY B O 1
ATOM 1684 N N . ARG B 1 110 ? 25.986 -31.764 24.719 1.00 46.00 844 ARG B N 1
ATOM 1685 C CA . ARG B 1 110 ? 25.860 -30.935 25.953 1.00 48.42 844 ARG B CA 1
ATOM 1686 C C . ARG B 1 110 ? 24.455 -31.039 26.570 1.00 44.09 844 ARG B C 1
ATOM 1687 O O . ARG B 1 110 ? 24.381 -30.847 27.796 1.00 50.65 844 ARG B O 1
#

Foldseek 3Di:
DLLCVQVVVQKAKEWEWEQDPLAIDIWIWIQHNVRDIDGDQVSVQCCCVVVVPDPHHSSNDDGDRLDLDGWYWYFDQDPVGTDTDTQDSVRRNVVSVSNVD/DVLQCVQVVVQKAKEWEWEQPPNAIDIFIWMQHNVRRIHRDLVSVQVVCVVVVPDVHHSSNHDGDSLDLHGWYFYWDQDPVGTDTDTDDSVRSNVSSVSNPDD